Protein AF-A0A2E7BV73-F1 (afdb_monomer)

Structure (mmCIF, N/CA/C/O backbone):
data_AF-A0A2E7BV73-F1
#
_entry.id   AF-A0A2E7BV73-F1
#
loop_
_atom_site.group_PDB
_atom_site.id
_atom_site.type_symbol
_atom_site.label_atom_id
_atom_site.label_alt_id
_atom_site.label_comp_id
_atom_site.label_asym_id
_atom_site.label_entity_id
_atom_site.label_seq_id
_atom_site.pdbx_PDB_ins_code
_atom_site.Cartn_x
_atom_site.Cartn_y
_atom_site.Cartn_z
_atom_site.occupancy
_atom_site.B_iso_or_equiv
_atom_site.auth_seq_id
_atom_site.auth_comp_id
_atom_site.auth_asym_id
_atom_site.auth_atom_id
_atom_site.pdbx_PDB_model_num
ATOM 1 N N . MET A 1 1 ? 6.722 17.753 28.084 1.00 44.34 1 MET A N 1
ATOM 2 C CA . MET A 1 1 ? 7.525 18.908 27.610 1.00 44.34 1 MET A CA 1
ATOM 3 C C . MET A 1 1 ? 8.749 18.510 26.786 1.00 44.34 1 MET A C 1
ATOM 5 O O . MET A 1 1 ? 8.802 18.906 25.634 1.00 44.34 1 MET A O 1
ATOM 9 N N . ILE A 1 2 ? 9.684 17.695 27.294 1.00 43.69 2 ILE A N 1
ATOM 10 C CA . ILE A 1 2 ? 10.941 17.352 26.584 1.00 43.69 2 ILE A CA 1
ATOM 11 C C . ILE A 1 2 ? 10.719 16.721 25.193 1.00 43.69 2 ILE A C 1
ATOM 13 O O . ILE A 1 2 ? 11.355 17.129 24.230 1.00 43.69 2 ILE A O 1
ATOM 17 N N . ARG A 1 3 ? 9.760 15.796 25.043 1.00 42.09 3 ARG A N 1
ATOM 18 C CA . ARG A 1 3 ? 9.435 15.176 23.739 1.00 42.09 3 ARG A CA 1
ATOM 19 C C . ARG A 1 3 ? 8.937 16.173 22.683 1.00 42.09 3 ARG A C 1
ATOM 21 O O . ARG A 1 3 ? 9.312 16.063 21.523 1.00 42.09 3 ARG A O 1
ATOM 28 N N . ILE A 1 4 ? 8.128 17.151 23.092 1.00 50.00 4 ILE A N 1
ATOM 29 C CA . ILE A 1 4 ? 7.598 18.199 22.205 1.00 50.00 4 ILE A CA 1
ATOM 30 C C . ILE A 1 4 ? 8.712 19.183 21.825 1.00 50.00 4 ILE A C 1
ATOM 32 O O . ILE A 1 4 ? 8.766 19.623 20.684 1.00 50.00 4 ILE A O 1
ATOM 36 N N . LEU A 1 5 ? 9.638 19.469 22.747 1.00 50.31 5 LEU A N 1
ATOM 37 C CA . LEU A 1 5 ? 10.810 20.308 22.492 1.00 50.31 5 LEU A CA 1
ATOM 38 C C . LEU A 1 5 ? 11.745 19.677 21.448 1.00 50.31 5 LEU A C 1
ATOM 40 O O . LEU A 1 5 ? 12.131 20.354 20.504 1.00 50.31 5 LEU A O 1
ATOM 44 N N . PHE A 1 6 ? 12.063 18.383 21.577 1.00 55.69 6 PHE A N 1
ATOM 45 C CA . PHE A 1 6 ? 12.863 17.666 20.576 1.00 55.69 6 PHE A CA 1
ATOM 46 C C . PHE A 1 6 ? 12.146 17.586 19.224 1.00 55.69 6 PHE A C 1
ATOM 48 O O . PHE A 1 6 ? 12.769 17.828 18.199 1.00 55.69 6 PHE A O 1
ATOM 55 N N . PHE A 1 7 ? 10.833 17.336 19.212 1.00 57.47 7 PHE A N 1
ATOM 56 C CA . PHE A 1 7 ? 10.034 17.340 17.984 1.00 57.47 7 PHE A CA 1
ATOM 57 C C . PHE A 1 7 ? 10.031 18.712 17.287 1.00 57.47 7 PHE A C 1
ATOM 59 O O . PHE A 1 7 ? 10.289 18.784 16.089 1.00 57.47 7 PHE A O 1
ATOM 66 N N . LEU A 1 8 ? 9.810 19.804 18.028 1.00 53.44 8 LEU A N 1
ATOM 67 C CA . LEU A 1 8 ? 9.859 21.169 17.492 1.00 53.44 8 LEU A CA 1
ATOM 68 C C . LEU A 1 8 ? 11.274 21.577 17.072 1.00 53.44 8 LEU A C 1
ATOM 70 O O . LEU A 1 8 ? 11.421 22.291 16.087 1.00 53.44 8 LEU A O 1
ATOM 74 N N . ALA A 1 9 ? 12.311 21.102 17.765 1.00 53.41 9 ALA A N 1
ATOM 75 C CA . ALA A 1 9 ? 13.699 21.324 17.374 1.00 53.41 9 ALA A CA 1
ATOM 76 C C . ALA A 1 9 ? 14.032 20.596 16.064 1.00 53.41 9 ALA A C 1
ATOM 78 O O . ALA A 1 9 ? 14.600 21.201 15.164 1.00 53.41 9 ALA A O 1
ATOM 79 N N . THR A 1 10 ? 13.626 19.333 15.901 1.00 53.81 10 THR A N 1
ATOM 80 C CA . THR A 1 10 ? 13.837 18.582 14.654 1.00 53.81 10 THR A CA 1
ATOM 81 C C . THR A 1 10 ? 13.000 19.143 13.501 1.00 53.81 10 THR A C 1
ATOM 83 O O . THR A 1 10 ? 13.527 19.330 12.407 1.00 53.81 10 THR A O 1
ATOM 86 N N . ALA A 1 11 ? 11.729 19.483 13.738 1.00 53.09 11 ALA A N 1
ATOM 87 C CA . ALA A 1 11 ? 10.871 20.133 12.745 1.00 53.09 11 ALA A CA 1
ATOM 88 C C . ALA A 1 11 ? 11.375 21.541 12.379 1.00 53.09 11 ALA A C 1
ATOM 90 O O . ALA A 1 11 ? 11.314 21.930 11.216 1.00 53.09 11 ALA A O 1
ATOM 91 N N . GLY A 1 12 ? 11.918 22.282 13.349 1.00 55.69 12 GLY A N 1
ATOM 92 C CA . GLY A 1 12 ? 12.521 23.601 13.164 1.00 55.69 12 GLY A CA 1
ATOM 93 C C . GLY A 1 12 ? 13.837 23.552 12.389 1.00 55.69 12 GLY A C 1
ATOM 94 O O . GLY A 1 12 ? 14.016 24.342 11.471 1.00 55.69 12 GLY A O 1
ATOM 95 N N . ILE A 1 13 ? 14.720 22.591 12.683 1.00 58.09 13 ILE A N 1
ATOM 96 C CA . ILE A 1 13 ? 15.944 22.340 11.902 1.00 58.09 13 ILE A CA 1
ATOM 97 C C . ILE A 1 13 ? 15.580 21.938 10.470 1.00 58.09 13 ILE A C 1
ATOM 99 O O . ILE A 1 13 ? 16.179 22.441 9.527 1.00 58.09 13 ILE A O 1
ATOM 103 N N . PHE A 1 14 ? 14.566 21.089 10.288 1.00 57.19 14 PHE A N 1
ATOM 104 C CA . PHE A 1 14 ? 14.090 20.710 8.961 1.00 57.19 14 PHE A CA 1
ATOM 105 C C . PHE A 1 14 ? 13.523 21.911 8.189 1.00 57.19 14 PHE A C 1
ATOM 107 O O . PHE A 1 14 ? 13.946 22.166 7.067 1.00 57.19 14 PHE A O 1
ATOM 114 N N . ALA A 1 15 ? 12.635 22.702 8.796 1.00 53.69 15 ALA A N 1
ATOM 115 C CA . ALA A 1 15 ? 12.092 23.915 8.183 1.00 53.69 15 ALA A CA 1
ATOM 116 C C . ALA A 1 15 ? 13.188 24.948 7.859 1.00 53.69 15 ALA A C 1
ATOM 118 O O . ALA A 1 15 ? 13.146 25.572 6.804 1.00 53.69 15 ALA A O 1
ATOM 119 N N . PHE A 1 16 ? 14.196 25.082 8.723 1.00 53.34 16 PHE A N 1
ATOM 120 C CA . PHE A 1 16 ? 15.356 25.945 8.506 1.00 53.34 16 PHE A CA 1
ATOM 121 C C . PHE A 1 16 ? 16.235 25.461 7.338 1.00 53.34 16 PHE A C 1
ATOM 123 O O . PHE A 1 16 ? 16.651 26.255 6.497 1.00 53.34 16 PHE A O 1
ATOM 130 N N . VAL A 1 17 ? 16.470 24.151 7.215 1.00 54.88 17 VAL A N 1
ATOM 131 C CA . VAL A 1 17 ? 17.158 23.566 6.050 1.00 54.88 17 VAL A CA 1
ATOM 132 C C . VAL A 1 17 ? 16.360 23.812 4.760 1.00 54.88 17 VAL A C 1
ATOM 134 O O . VAL A 1 17 ? 16.951 24.127 3.729 1.00 54.88 17 VAL A O 1
ATOM 137 N N . MET A 1 18 ? 15.026 23.762 4.825 1.00 52.12 18 MET A N 1
ATOM 138 C CA . MET A 1 18 ? 14.137 24.020 3.684 1.00 52.12 18 MET A CA 1
ATOM 139 C C . MET A 1 18 ? 14.134 25.486 3.226 1.00 52.12 18 MET A C 1
ATOM 141 O O . MET A 1 18 ? 13.916 25.739 2.046 1.00 52.12 18 MET A O 1
ATOM 145 N N . THR A 1 19 ? 14.383 26.453 4.117 1.00 54.50 19 THR A N 1
ATOM 146 C CA . THR A 1 19 ? 14.441 27.883 3.755 1.00 54.50 19 THR A CA 1
ATOM 147 C C . THR A 1 19 ? 15.829 28.353 3.327 1.00 54.50 19 THR A C 1
ATOM 149 O O . THR A 1 19 ? 15.939 29.372 2.649 1.00 54.50 19 THR A O 1
ATOM 152 N N . THR A 1 20 ? 16.886 27.629 3.708 1.00 51.97 20 THR A N 1
ATOM 153 C CA . THR A 1 20 ? 18.279 28.003 3.397 1.00 51.97 20 THR A CA 1
ATOM 154 C C . THR A 1 20 ? 18.744 27.448 2.044 1.00 51.97 20 THR A C 1
ATOM 156 O O . THR A 1 20 ? 19.683 27.972 1.446 1.00 51.97 20 THR A O 1
ATOM 159 N N . ALA A 1 21 ? 18.074 26.419 1.516 1.00 47.69 21 ALA A N 1
ATOM 160 C CA . ALA A 1 21 ? 18.298 25.948 0.154 1.00 47.69 21 ALA A CA 1
ATOM 161 C C . ALA A 1 21 ? 17.685 26.946 -0.846 1.00 47.69 21 ALA A C 1
ATOM 163 O O . ALA A 1 21 ? 16.473 27.005 -1.030 1.00 47.69 21 ALA A O 1
ATOM 164 N N . SER A 1 22 ? 18.530 27.732 -1.514 1.00 48.47 22 SER A N 1
ATOM 165 C CA . SER A 1 22 ? 18.179 28.797 -2.471 1.00 48.47 22 SER A CA 1
ATOM 166 C C . SER A 1 22 ? 17.462 28.336 -3.752 1.00 48.47 22 SER A C 1
ATOM 168 O O . SER A 1 22 ? 17.278 29.122 -4.678 1.00 48.47 22 SER A O 1
ATOM 170 N N . HIS A 1 23 ? 17.027 27.079 -3.814 1.00 45.69 23 HIS A N 1
ATOM 171 C CA . HIS A 1 23 ? 16.192 26.542 -4.875 1.00 45.69 23 HIS A CA 1
ATOM 172 C C . HIS A 1 23 ? 15.073 25.724 -4.236 1.00 45.69 23 HIS A C 1
ATOM 174 O O . HIS A 1 23 ? 15.323 24.831 -3.432 1.00 45.69 23 HIS A O 1
ATOM 180 N N . VAL A 1 24 ? 13.839 25.999 -4.649 1.00 49.25 24 VAL A N 1
ATOM 181 C CA . VAL A 1 24 ? 12.573 25.336 -4.283 1.00 49.25 24 VAL A CA 1
ATOM 182 C C . VAL A 1 24 ? 12.536 23.856 -4.750 1.00 49.25 24 VAL A C 1
ATOM 184 O O . VAL A 1 24 ? 11.487 23.298 -5.030 1.00 49.25 24 VAL A O 1
ATOM 187 N N . ALA A 1 25 ? 13.686 23.183 -4.839 1.00 51.16 25 ALA A N 1
ATOM 188 C CA . ALA A 1 25 ? 13.868 21.838 -5.378 1.00 51.16 25 ALA A CA 1
ATOM 189 C C . ALA A 1 25 ? 13.347 20.725 -4.453 1.00 51.16 25 ALA A C 1
ATOM 191 O O . ALA A 1 25 ? 13.110 19.612 -4.911 1.00 51.16 25 ALA A O 1
ATOM 192 N N . LEU A 1 26 ? 13.154 21.007 -3.157 1.00 49.88 26 LEU A N 1
ATOM 193 C CA . LEU A 1 26 ? 12.569 20.039 -2.225 1.00 49.88 26 LEU A CA 1
ATOM 194 C C . LEU A 1 26 ? 11.043 20.115 -2.157 1.00 49.88 26 LEU A C 1
ATOM 196 O O . LEU A 1 26 ? 10.454 19.106 -1.801 1.00 49.88 26 LEU A O 1
ATOM 200 N N . LEU A 1 27 ? 10.407 21.248 -2.493 1.00 54.72 27 LEU A N 1
ATOM 201 C CA . LEU A 1 27 ? 8.945 21.423 -2.608 1.00 54.72 27 LEU A CA 1
ATOM 202 C C . LEU A 1 27 ? 8.515 21.268 -4.067 1.00 54.72 27 LEU A C 1
ATOM 204 O O . LEU A 1 27 ? 7.987 22.188 -4.687 1.00 54.72 27 LEU A O 1
ATOM 208 N N . ASP A 1 28 ? 8.767 20.084 -4.617 1.00 68.88 28 ASP A N 1
ATOM 209 C CA . ASP A 1 28 ? 8.299 19.756 -5.953 1.00 68.88 28 ASP A CA 1
ATOM 210 C C . ASP A 1 28 ? 6.784 19.491 -5.949 1.00 68.88 28 ASP A C 1
ATOM 212 O O . ASP A 1 28 ? 6.242 18.746 -5.122 1.00 68.88 28 ASP A O 1
ATOM 216 N N . THR A 1 29 ? 6.094 20.109 -6.907 1.00 69.06 29 THR A N 1
ATOM 217 C CA . THR A 1 29 ? 4.638 20.007 -7.050 1.00 69.06 29 THR A CA 1
ATOM 218 C C . THR A 1 29 ? 4.226 18.561 -7.323 1.00 69.06 29 THR A C 1
ATOM 220 O O . THR A 1 29 ? 3.199 18.114 -6.808 1.00 69.06 29 THR A O 1
ATOM 223 N N . ALA A 1 30 ? 5.038 17.794 -8.064 1.00 68.50 30 ALA A N 1
ATOM 224 C CA . ALA A 1 30 ? 4.729 16.399 -8.366 1.00 68.50 30 ALA A CA 1
ATOM 225 C C . ALA A 1 30 ? 4.852 15.485 -7.131 1.00 68.50 30 ALA A C 1
ATOM 227 O O . ALA A 1 30 ? 4.049 14.564 -6.963 1.00 68.50 30 ALA A O 1
ATOM 228 N N . SER A 1 31 ? 5.772 15.768 -6.208 1.00 71.12 31 SER A N 1
ATOM 229 C CA . SER A 1 31 ? 5.937 15.002 -4.961 1.00 71.12 31 SER A CA 1
ATOM 230 C C . SER A 1 31 ? 4.814 15.240 -3.954 1.00 71.12 31 SER A C 1
ATOM 232 O O . SER A 1 31 ? 4.314 14.300 -3.331 1.00 71.12 31 SER A O 1
ATOM 234 N N . ILE A 1 32 ? 4.344 16.485 -3.830 1.00 69.00 32 ILE A N 1
ATOM 235 C CA . ILE A 1 32 ? 3.174 16.808 -2.997 1.00 69.00 32 ILE A CA 1
ATOM 236 C C . ILE A 1 32 ? 1.912 16.157 -3.582 1.00 69.00 32 ILE A C 1
ATOM 238 O O . ILE A 1 32 ? 1.116 15.563 -2.845 1.00 69.00 32 ILE A O 1
ATOM 242 N N . LEU A 1 33 ? 1.751 16.229 -4.908 1.00 69.94 33 LEU A N 1
ATOM 243 C CA . LEU A 1 33 ? 0.607 15.665 -5.626 1.00 69.94 33 LEU A CA 1
ATOM 244 C C . LEU A 1 33 ? 0.590 14.130 -5.619 1.00 69.94 33 LEU A C 1
ATOM 246 O O . LEU A 1 33 ? -0.484 13.545 -5.700 1.00 69.94 33 LEU A O 1
ATOM 250 N N . SER A 1 34 ? 1.747 13.475 -5.498 1.00 72.62 34 SER A N 1
ATOM 251 C CA . SER A 1 34 ? 1.858 12.009 -5.485 1.00 72.62 34 SER A CA 1
ATOM 252 C C . SER A 1 34 ? 1.799 11.382 -4.093 1.00 72.62 34 SER A C 1
ATOM 254 O O . SER A 1 34 ? 1.310 10.262 -3.961 1.00 72.62 34 SER A O 1
ATOM 256 N N . VAL A 1 35 ? 2.249 12.084 -3.047 1.00 74.69 35 VAL A N 1
ATOM 257 C CA . VAL A 1 35 ? 2.309 11.523 -1.686 1.00 74.69 35 VAL A CA 1
ATOM 258 C C . VAL A 1 35 ? 1.239 12.115 -0.782 1.00 74.69 35 VAL A C 1
ATOM 260 O O . VAL A 1 35 ? 0.442 11.375 -0.209 1.00 74.69 35 VAL A O 1
ATOM 263 N N . VAL A 1 36 ? 1.186 13.441 -0.650 1.00 77.75 36 VAL A N 1
ATOM 264 C CA . VAL A 1 36 ? 0.358 14.091 0.377 1.00 77.75 36 VAL A CA 1
ATOM 265 C C . VAL A 1 36 ? -1.119 14.026 0.006 1.00 77.75 36 VAL A C 1
ATOM 267 O O . VAL A 1 36 ? -1.931 13.573 0.810 1.00 77.75 36 VAL A O 1
ATOM 270 N N . ILE A 1 37 ? -1.476 14.432 -1.216 1.00 82.81 37 ILE A N 1
ATOM 271 C CA . ILE A 1 37 ? -2.881 14.482 -1.649 1.00 82.81 37 ILE A CA 1
ATOM 272 C C . ILE A 1 37 ? -3.510 13.076 -1.687 1.00 82.81 37 ILE A C 1
ATOM 274 O O . ILE A 1 37 ? -4.544 12.883 -1.040 1.00 82.81 37 ILE A O 1
ATOM 278 N N . PRO A 1 38 ? -2.901 12.063 -2.334 1.00 84.50 38 PRO A N 1
ATOM 279 C CA . PRO A 1 38 ? -3.428 10.708 -2.312 1.00 84.50 38 PRO A CA 1
ATOM 280 C C . PRO A 1 38 ? -3.506 10.143 -0.904 1.00 84.50 38 PRO A C 1
ATOM 282 O O . PRO A 1 38 ? -4.522 9.550 -0.554 1.00 84.50 38 PRO A O 1
ATOM 285 N N . CYS A 1 39 ? -2.496 10.378 -0.060 1.00 85.50 39 CYS A N 1
ATOM 286 C CA . CYS A 1 39 ? -2.538 9.898 1.314 1.00 85.50 39 CYS A CA 1
ATOM 287 C C . CYS A 1 39 ? -3.688 10.528 2.104 1.00 85.50 39 CYS A C 1
ATOM 289 O O . CYS A 1 39 ? -4.360 9.815 2.843 1.00 85.50 39 CYS A O 1
ATOM 291 N N . LEU A 1 40 ? -3.955 11.828 1.951 1.00 84.00 40 LEU A N 1
ATOM 292 C CA . LEU A 1 40 ? -5.082 12.482 2.620 1.00 84.00 40 LEU A CA 1
ATOM 293 C C . LEU A 1 40 ? -6.419 11.874 2.183 1.00 84.00 40 LEU A C 1
ATOM 295 O O . LEU A 1 40 ? -7.246 11.542 3.033 1.00 84.00 40 LEU A O 1
ATOM 299 N N . PHE A 1 41 ? -6.615 11.671 0.878 1.00 87.56 41 PHE A N 1
ATOM 300 C CA . PHE A 1 41 ? -7.833 11.064 0.336 1.00 87.56 41 PHE A CA 1
ATOM 301 C C . PHE A 1 41 ? -7.998 9.603 0.770 1.00 87.56 41 PHE A C 1
ATOM 303 O O . PHE A 1 41 ? -9.065 9.217 1.250 1.00 87.56 41 PHE A O 1
ATOM 310 N N . LEU A 1 42 ? -6.943 8.795 0.662 1.00 88.38 42 LEU A N 1
ATOM 311 C CA . LEU A 1 42 ? -6.964 7.385 1.046 1.00 88.38 42 LEU A CA 1
ATOM 312 C C . LEU A 1 42 ? -7.123 7.216 2.560 1.00 88.38 42 LEU A C 1
ATOM 314 O O . LEU A 1 42 ? -7.910 6.378 2.993 1.00 88.38 42 LEU A O 1
ATOM 318 N N . ALA A 1 43 ? -6.453 8.030 3.378 1.00 86.00 43 ALA A N 1
ATOM 319 C CA . ALA A 1 43 ? -6.601 7.989 4.831 1.00 86.00 43 ALA A CA 1
ATOM 320 C C . ALA A 1 43 ? -8.014 8.403 5.255 1.00 86.00 43 ALA A C 1
ATOM 322 O O . ALA A 1 43 ? -8.660 7.690 6.024 1.00 86.00 43 ALA A O 1
ATOM 323 N N . ALA A 1 44 ? -8.542 9.495 4.696 1.00 86.00 44 ALA A N 1
ATOM 324 C CA . ALA A 1 44 ? -9.915 9.926 4.940 1.00 86.00 44 ALA A CA 1
ATOM 325 C C . ALA A 1 44 ? -10.946 8.882 4.475 1.00 86.00 44 ALA A C 1
ATOM 327 O O . ALA A 1 44 ? -11.966 8.676 5.136 1.00 86.00 44 ALA A O 1
ATOM 328 N N . GLY A 1 45 ? -10.676 8.206 3.358 1.00 86.62 45 GLY A N 1
ATOM 329 C CA . GLY A 1 45 ? -11.539 7.182 2.789 1.00 86.62 45 GLY A CA 1
ATOM 330 C C . GLY A 1 45 ? -11.550 5.885 3.597 1.00 86.62 45 GLY A C 1
ATOM 331 O O . GLY A 1 45 ? -12.609 5.459 4.070 1.00 86.62 45 GLY A O 1
ATOM 332 N N . TYR A 1 46 ? -10.381 5.274 3.796 1.00 88.25 46 TYR A N 1
ATOM 333 C CA . TYR A 1 46 ? -10.249 3.996 4.493 1.00 88.25 46 TYR A CA 1
ATOM 334 C C . TYR A 1 46 ? -10.485 4.112 5.995 1.00 88.25 46 TYR A C 1
ATOM 336 O O . TYR A 1 46 ? -11.257 3.327 6.543 1.00 88.25 46 TYR A O 1
ATOM 344 N N . LEU A 1 47 ? -9.862 5.084 6.659 1.00 85.62 47 LEU A N 1
ATOM 345 C CA . LEU A 1 47 ? -9.892 5.188 8.121 1.00 85.62 47 LEU A CA 1
ATOM 346 C C . LEU A 1 47 ? -11.094 5.997 8.614 1.00 85.62 47 LEU A C 1
ATOM 348 O O . LEU A 1 47 ? -11.549 5.771 9.732 1.00 85.62 47 LEU A O 1
ATOM 352 N N . GLY A 1 48 ? -11.631 6.891 7.776 1.00 83.00 48 GLY A N 1
ATOM 353 C CA . GLY A 1 48 ? -12.741 7.788 8.094 1.00 83.00 48 GLY A CA 1
ATOM 354 C C . GLY A 1 48 ? -12.271 9.154 8.605 1.00 83.00 48 GLY A C 1
ATOM 355 O O . GLY A 1 48 ? -11.397 9.251 9.462 1.00 83.00 48 GLY A O 1
ATOM 356 N N . LEU A 1 49 ? -12.885 10.229 8.102 1.00 80.38 49 LEU A N 1
ATOM 357 C CA . LEU A 1 49 ? -12.543 11.613 8.469 1.00 80.38 49 LEU A CA 1
ATOM 358 C C . LEU A 1 49 ? -12.768 11.906 9.958 1.00 80.38 49 LEU A C 1
ATOM 360 O O . LEU A 1 49 ? -11.926 12.530 10.598 1.00 80.38 49 LEU A O 1
ATOM 364 N N . GLY A 1 50 ? -13.889 11.440 10.515 1.00 78.38 50 GLY A N 1
ATOM 365 C CA . GLY A 1 50 ? -14.237 11.691 11.917 1.00 78.38 50 GLY A CA 1
ATOM 366 C C . GLY A 1 50 ? -13.322 10.960 12.901 1.00 78.38 50 GLY A C 1
ATOM 367 O O . GLY A 1 50 ? -12.864 11.549 13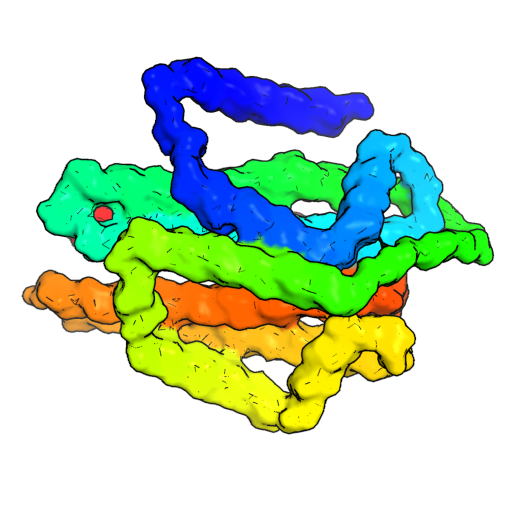.873 1.00 78.38 50 GLY A O 1
ATOM 368 N N . SER A 1 51 ? -13.013 9.696 12.618 1.00 80.19 51 SER A N 1
ATOM 369 C CA . SER A 1 51 ? -12.098 8.852 13.397 1.00 80.19 51 SER A CA 1
ATOM 370 C C . SER A 1 51 ? -10.666 9.357 13.355 1.00 80.19 51 SER A C 1
ATOM 372 O O . SER A 1 51 ? -10.018 9.423 14.397 1.00 80.19 51 SER A O 1
ATOM 374 N N . LEU A 1 52 ? -10.196 9.769 12.178 1.00 81.44 52 LEU A N 1
ATOM 375 C CA . LEU A 1 52 ? -8.860 10.324 12.010 1.00 81.44 52 LEU A CA 1
ATOM 376 C C . LEU A 1 52 ? -8.728 11.674 12.729 1.00 81.44 52 LEU A C 1
ATOM 378 O O . LEU A 1 52 ? -7.788 11.859 13.498 1.00 81.44 52 LEU A O 1
ATOM 382 N N . ALA A 1 53 ? -9.691 12.587 12.562 1.00 81.62 53 ALA A N 1
ATOM 383 C CA . ALA A 1 53 ? -9.683 13.871 13.263 1.00 81.62 53 ALA A CA 1
ATOM 384 C C . ALA A 1 53 ? -9.748 13.692 14.789 1.00 81.62 53 ALA A C 1
ATOM 386 O O . ALA A 1 53 ? -8.982 14.326 15.513 1.00 81.62 53 ALA A O 1
ATOM 387 N N . ALA A 1 54 ? -10.604 12.788 15.277 1.00 80.88 54 ALA A N 1
ATOM 388 C CA . ALA A 1 54 ? -10.690 12.468 16.699 1.00 80.88 54 ALA A CA 1
ATOM 389 C C . ALA A 1 54 ? -9.362 11.917 17.239 1.00 80.88 54 ALA A C 1
ATOM 391 O O . ALA A 1 54 ? -8.894 12.388 18.271 1.00 80.88 54 ALA A O 1
ATOM 392 N N . ALA A 1 55 ? -8.717 10.991 16.521 1.00 79.31 55 ALA A N 1
ATOM 393 C CA . ALA A 1 55 ? -7.429 10.426 16.922 1.00 79.31 55 ALA A CA 1
ATOM 394 C C . ALA A 1 55 ? -6.310 11.480 16.969 1.00 79.31 55 ALA A C 1
ATOM 396 O O . ALA A 1 55 ? -5.516 11.495 17.909 1.00 79.31 55 ALA A O 1
ATOM 397 N N . ILE A 1 56 ? -6.269 12.389 15.989 1.00 82.44 56 ILE A N 1
ATOM 398 C CA . ILE A 1 56 ? -5.295 13.488 15.937 1.00 82.44 56 ILE A CA 1
ATOM 399 C C . ILE A 1 56 ? -5.499 14.467 17.098 1.00 82.44 56 ILE A C 1
ATOM 401 O O . ILE A 1 56 ? -4.539 14.827 17.780 1.00 82.44 56 ILE A O 1
ATOM 405 N N . VAL A 1 57 ? -6.743 14.883 17.351 1.00 82.19 57 VAL A N 1
ATOM 406 C CA . VAL A 1 57 ? -7.068 15.814 18.443 1.00 82.19 57 VAL A CA 1
ATOM 407 C C . VAL A 1 57 ? -6.794 15.176 19.805 1.00 82.19 57 VAL A C 1
ATOM 409 O O . VAL A 1 57 ? -6.211 15.822 20.677 1.00 82.19 57 VAL A O 1
ATOM 412 N N . ALA A 1 58 ? -7.158 13.905 19.978 1.00 77.50 58 ALA A N 1
ATOM 413 C CA . ALA A 1 58 ? -6.887 13.143 21.191 1.00 77.50 58 ALA A CA 1
ATOM 414 C C . ALA A 1 58 ? -5.378 13.027 21.464 1.00 77.50 58 ALA A C 1
ATOM 416 O O . ALA A 1 58 ? -4.934 13.250 22.589 1.00 77.50 58 ALA A O 1
ATOM 417 N N . ALA A 1 59 ? -4.575 12.775 20.425 1.00 78.06 59 ALA A N 1
ATOM 418 C CA . ALA A 1 59 ? -3.121 12.723 20.547 1.00 78.06 59 ALA A CA 1
ATOM 419 C C . ALA A 1 59 ? -2.508 14.065 20.991 1.00 78.06 59 ALA A C 1
ATOM 421 O O . ALA A 1 59 ? -1.479 14.060 21.669 1.00 78.06 59 ALA A O 1
ATOM 422 N N . GLY A 1 60 ? -3.132 15.196 20.633 1.00 76.06 60 GLY A N 1
ATOM 423 C CA . GLY A 1 60 ? -2.687 16.542 21.006 1.00 76.06 60 GLY A CA 1
ATOM 424 C C . GLY A 1 60 ? -3.038 16.952 22.440 1.00 76.06 60 GLY A C 1
ATOM 425 O O . GLY A 1 60 ? -2.263 17.666 23.074 1.00 76.06 60 GLY A O 1
ATOM 426 N N . LYS A 1 61 ? -4.173 16.487 22.979 1.00 73.69 61 LYS A N 1
ATOM 427 C CA . LYS A 1 61 ? -4.643 16.873 24.322 1.00 73.69 61 LYS A CA 1
ATOM 428 C C . LYS A 1 61 ? -3.968 16.116 25.472 1.00 73.69 61 LYS A C 1
ATOM 430 O O . LYS A 1 61 ? -4.040 16.588 26.599 1.00 73.69 61 LYS A O 1
ATOM 435 N N . SER A 1 62 ? -3.277 14.998 25.204 1.00 64.69 62 SER A N 1
ATOM 436 C CA . SER A 1 62 ? -2.624 14.144 26.228 1.00 64.69 62 SER A CA 1
ATOM 437 C C . SER A 1 62 ? -3.543 13.770 27.404 1.00 64.69 62 SER A C 1
ATOM 439 O O . SER A 1 62 ? -3.081 13.560 28.523 1.00 64.69 62 SER A O 1
ATOM 441 N N . GLU A 1 63 ? -4.849 13.718 27.151 1.00 63.19 63 GLU A N 1
ATOM 442 C CA . GLU A 1 63 ? -5.872 13.380 28.134 1.00 63.19 63 GLU A CA 1
ATOM 443 C C . GLU A 1 63 ? -5.896 11.857 28.323 1.00 63.19 63 GLU A C 1
ATOM 445 O O . GLU A 1 63 ? -5.545 11.111 27.404 1.00 63.19 63 GLU A O 1
ATOM 450 N N . ALA A 1 64 ? -6.252 11.377 29.512 1.00 64.38 64 ALA A N 1
ATOM 451 C CA . ALA A 1 64 ? -6.278 9.946 29.779 1.00 64.38 64 ALA A CA 1
ATOM 452 C C . ALA A 1 64 ? -7.551 9.330 29.174 1.00 64.38 64 ALA A C 1
ATOM 454 O O . ALA A 1 64 ? -8.664 9.755 29.478 1.00 64.38 64 ALA A O 1
ATOM 455 N N . ILE A 1 65 ? -7.382 8.364 28.267 1.00 68.19 65 ILE A N 1
ATOM 456 C CA . ILE A 1 65 ? -8.469 7.821 27.438 1.00 68.19 65 ILE A CA 1
ATOM 457 C C . ILE A 1 65 ? -8.805 6.400 27.916 1.00 68.19 65 ILE A C 1
ATOM 459 O O . ILE A 1 65 ? -7.881 5.634 28.219 1.00 68.19 65 ILE A O 1
ATOM 463 N N . PRO A 1 66 ? -10.095 6.004 27.930 1.00 68.19 66 PRO A N 1
ATOM 464 C CA . PRO A 1 66 ? -10.493 4.624 28.182 1.00 68.19 66 PRO A CA 1
ATOM 465 C C . PRO A 1 66 ? -9.754 3.627 27.268 1.00 68.19 66 PRO A C 1
ATOM 467 O O . PRO A 1 66 ? -9.545 3.915 26.081 1.00 68.19 66 PRO A O 1
ATOM 470 N N . PRO A 1 67 ? -9.396 2.430 27.769 1.00 64.69 67 PRO A N 1
ATOM 471 C CA . PRO A 1 67 ? -8.512 1.496 27.069 1.00 64.69 67 PRO A CA 1
ATOM 472 C C . PRO A 1 67 ? -9.022 1.085 25.679 1.00 64.69 67 PRO A C 1
ATOM 474 O O . PRO A 1 67 ? -8.235 1.031 24.733 1.00 64.69 67 PRO A O 1
ATOM 477 N N . GLY A 1 68 ? -10.333 0.873 25.512 1.00 65.00 68 GLY A N 1
ATOM 478 C CA . GLY A 1 68 ? -10.920 0.499 24.217 1.00 65.00 68 GLY A CA 1
ATOM 479 C C . GLY A 1 68 ? -10.808 1.593 23.147 1.00 65.00 68 GLY A C 1
ATOM 480 O O . GLY A 1 68 ? -10.490 1.314 21.991 1.00 65.00 68 GLY A O 1
ATOM 481 N N . VAL A 1 69 ? -10.994 2.859 23.532 1.00 72.06 69 VAL A N 1
ATOM 482 C CA . VAL A 1 69 ? -10.942 4.007 22.608 1.00 72.06 69 VAL A CA 1
ATOM 483 C C . VAL A 1 69 ? -9.492 4.382 22.279 1.00 72.06 69 VAL A C 1
ATOM 485 O O . VAL A 1 69 ? -9.178 4.727 21.139 1.00 72.06 69 VAL A O 1
ATOM 488 N N . ALA A 1 70 ? -8.576 4.238 23.242 1.00 71.00 70 ALA A N 1
ATOM 489 C CA . ALA A 1 70 ? -7.147 4.452 23.021 1.00 71.00 70 ALA A CA 1
ATOM 490 C C . ALA A 1 70 ? -6.570 3.474 21.981 1.00 71.00 70 ALA A C 1
ATOM 492 O O . ALA A 1 70 ? -5.784 3.875 21.120 1.00 71.00 70 ALA A O 1
ATOM 493 N N . LEU A 1 71 ? -6.982 2.201 22.024 1.00 71.88 71 LEU A N 1
ATOM 494 C CA . LEU A 1 71 ? -6.594 1.199 21.027 1.00 71.88 71 LEU A CA 1
ATOM 495 C C . LEU A 1 71 ? -7.133 1.544 19.638 1.00 71.88 71 LEU A C 1
ATOM 497 O O . LEU A 1 71 ? -6.376 1.522 18.669 1.00 71.88 71 LEU A O 1
ATOM 501 N N . GLN A 1 72 ? -8.402 1.948 19.548 1.00 75.69 72 GLN A N 1
ATOM 502 C CA . GLN A 1 72 ? -9.003 2.378 18.287 1.00 75.69 72 GLN A CA 1
ATOM 503 C C . GLN A 1 72 ? -8.240 3.564 17.670 1.00 75.69 72 GLN A C 1
ATOM 505 O O . GLN A 1 72 ? -7.924 3.549 16.480 1.00 75.69 72 GLN A O 1
ATOM 510 N N . HIS A 1 73 ? -7.880 4.571 18.472 1.00 80.44 73 HIS A N 1
ATOM 511 C CA . HIS A 1 73 ? -7.082 5.704 18.000 1.00 80.44 73 HIS A CA 1
ATOM 512 C C . HIS A 1 73 ? -5.668 5.294 17.573 1.00 80.44 73 HIS A C 1
ATOM 514 O O . HIS A 1 73 ? -5.206 5.729 16.515 1.00 80.44 73 HIS A O 1
ATOM 520 N N . ARG A 1 74 ? -5.001 4.406 18.323 1.00 77.50 74 ARG A N 1
ATOM 521 C CA . ARG A 1 74 ? -3.691 3.859 17.935 1.00 77.50 74 ARG A CA 1
ATOM 522 C C . ARG A 1 74 ? -3.744 3.142 16.593 1.00 77.50 74 ARG A C 1
ATOM 524 O O . ARG A 1 74 ? -2.911 3.439 15.744 1.00 77.50 74 ARG A O 1
ATOM 531 N N . GLU A 1 75 ? -4.728 2.275 16.374 1.00 78.31 75 GLU A N 1
ATOM 532 C CA . GLU A 1 75 ? -4.908 1.571 15.097 1.00 78.31 75 GLU A CA 1
ATOM 533 C C . GLU A 1 75 ? -5.156 2.543 13.939 1.00 78.31 75 GLU A C 1
ATOM 535 O O . GLU A 1 75 ? -4.552 2.412 12.875 1.00 78.31 75 GLU A O 1
ATOM 540 N N . THR A 1 76 ? -5.979 3.581 14.142 1.00 83.00 76 THR A N 1
ATOM 541 C CA . THR A 1 76 ? -6.201 4.595 13.096 1.00 83.00 76 THR A CA 1
ATOM 542 C C . THR A 1 76 ? -4.934 5.384 12.761 1.00 83.00 76 THR A C 1
ATOM 544 O O . THR A 1 76 ? -4.652 5.607 11.584 1.00 83.00 76 THR A O 1
ATOM 547 N N . LEU A 1 77 ? -4.122 5.763 13.755 1.00 83.75 77 LEU A N 1
ATOM 548 C CA . LEU A 1 77 ? -2.853 6.457 13.510 1.00 83.75 77 LEU A CA 1
ATOM 549 C C . LEU A 1 77 ? -1.785 5.529 12.916 1.00 83.75 77 LEU A C 1
ATOM 551 O O . LEU A 1 77 ? -1.002 5.963 12.073 1.00 83.75 77 LEU A O 1
ATOM 555 N N . GLN A 1 78 ? -1.766 4.248 13.288 1.00 85.00 78 GLN A N 1
ATOM 556 C CA . GLN A 1 78 ? -0.914 3.246 12.644 1.00 85.00 78 GLN A CA 1
ATOM 557 C C . GLN A 1 78 ? -1.300 3.045 11.175 1.00 85.00 78 GLN A C 1
ATOM 559 O O . GLN A 1 78 ? -0.418 3.005 10.317 1.00 85.00 78 GLN A O 1
ATOM 564 N N . GLY A 1 79 ? -2.599 3.012 10.866 1.00 81.94 79 GLY A N 1
ATOM 565 C CA . GLY A 1 79 ? -3.093 2.988 9.491 1.00 81.94 79 GLY A CA 1
ATOM 566 C C . GLY A 1 79 ? -2.693 4.236 8.701 1.00 81.94 79 GLY A C 1
ATOM 567 O O . GLY A 1 79 ? -2.258 4.120 7.557 1.00 81.94 79 GLY A O 1
ATOM 568 N N . LEU A 1 80 ? -2.760 5.422 9.318 1.00 87.19 80 LEU A N 1
ATOM 569 C CA . LEU A 1 80 ? -2.292 6.669 8.703 1.00 87.19 80 LEU A CA 1
ATOM 570 C C . LEU A 1 80 ? -0.790 6.611 8.398 1.00 87.19 80 LEU A C 1
ATOM 572 O O . LEU A 1 80 ? -0.374 6.940 7.289 1.00 87.19 80 LEU A O 1
ATOM 576 N N . ARG A 1 81 ? 0.022 6.148 9.355 1.00 86.75 81 ARG A N 1
ATOM 577 C CA . ARG A 1 81 ? 1.465 5.951 9.162 1.00 86.75 81 ARG A CA 1
ATOM 578 C C . ARG A 1 81 ? 1.744 4.984 8.012 1.00 86.75 81 ARG A C 1
ATOM 580 O O . ARG A 1 81 ? 2.554 5.293 7.144 1.00 86.75 81 ARG A O 1
ATOM 587 N N . SER A 1 82 ? 1.054 3.843 7.983 1.00 85.75 82 SER A N 1
ATOM 588 C CA . SER A 1 82 ? 1.199 2.835 6.929 1.00 85.75 82 SER A CA 1
ATOM 589 C C . SER A 1 82 ? 0.857 3.400 5.545 1.00 85.75 82 SER A C 1
ATOM 591 O O . SER A 1 82 ? 1.616 3.192 4.596 1.00 85.75 82 SER A O 1
ATOM 593 N N . LEU A 1 83 ? -0.226 4.176 5.432 1.00 85.50 83 LEU A N 1
ATOM 594 C CA . LEU A 1 83 ? -0.611 4.841 4.186 1.00 85.50 83 LEU A CA 1
ATOM 595 C C . LEU A 1 83 ? 0.423 5.876 3.734 1.00 85.50 83 LEU A C 1
ATOM 597 O O . LEU A 1 83 ? 0.758 5.893 2.552 1.00 85.50 83 LEU A O 1
ATOM 601 N N . LEU A 1 84 ? 0.975 6.679 4.651 1.00 84.69 84 LEU A N 1
ATOM 602 C CA . LEU A 1 84 ? 2.042 7.638 4.340 1.00 84.69 84 LEU A CA 1
ATOM 603 C C . LEU A 1 84 ? 3.283 6.932 3.785 1.00 84.69 84 LEU A C 1
ATOM 605 O O . LEU A 1 84 ? 3.755 7.288 2.705 1.00 84.69 84 LEU A O 1
ATOM 609 N N . CYS A 1 85 ? 3.773 5.897 4.477 1.00 85.69 85 CYS A N 1
ATOM 610 C CA . CYS A 1 85 ? 4.921 5.107 4.022 1.00 85.69 85 CYS A CA 1
ATOM 611 C C . CYS A 1 85 ? 4.672 4.475 2.647 1.00 85.69 85 CYS A C 1
ATOM 613 O O . CYS A 1 85 ? 5.571 4.435 1.807 1.00 85.69 85 CYS A O 1
ATOM 615 N N . THR A 1 86 ? 3.451 3.996 2.411 1.00 86.25 86 THR A N 1
ATOM 616 C CA . THR A 1 86 ? 3.087 3.328 1.159 1.00 86.25 86 THR A CA 1
ATOM 617 C C . THR A 1 86 ? 2.962 4.311 0.002 1.00 86.25 86 THR A C 1
ATOM 619 O O . THR A 1 86 ? 3.508 4.051 -1.066 1.00 86.25 86 THR A O 1
ATOM 622 N N . CYS A 1 87 ? 2.294 5.451 0.198 1.00 85.75 87 CYS A N 1
ATOM 623 C CA . CYS A 1 87 ? 2.202 6.494 -0.825 1.00 85.75 87 CYS A CA 1
ATOM 624 C C . CYS A 1 87 ? 3.599 7.008 -1.201 1.00 85.75 87 CYS A C 1
ATOM 626 O O . CYS A 1 87 ? 3.873 7.203 -2.380 1.00 85.75 87 CYS A O 1
ATOM 628 N N . GLY A 1 88 ? 4.501 7.135 -0.219 1.00 86.94 88 GLY A N 1
ATOM 629 C CA . GLY A 1 88 ? 5.918 7.414 -0.454 1.00 86.94 88 GLY A CA 1
ATOM 630 C C . GLY A 1 88 ? 6.597 6.375 -1.330 1.00 86.94 88 GLY A C 1
ATOM 631 O O . GLY A 1 88 ? 7.146 6.725 -2.365 1.00 86.94 88 GLY A O 1
ATOM 632 N N . ALA A 1 89 ? 6.515 5.095 -0.954 1.00 88.06 89 ALA A N 1
ATOM 633 C CA . ALA A 1 89 ? 7.125 4.005 -1.717 1.00 88.06 89 ALA A CA 1
ATOM 634 C C . ALA A 1 89 ? 6.601 3.934 -3.161 1.00 88.06 89 ALA A C 1
ATOM 636 O O . ALA A 1 89 ? 7.377 3.773 -4.102 1.00 88.06 89 ALA A O 1
ATOM 637 N N . VAL A 1 90 ? 5.288 4.097 -3.342 1.00 88.12 90 VAL A N 1
ATOM 638 C CA . VAL A 1 90 ? 4.652 4.136 -4.662 1.00 88.12 90 VAL A CA 1
ATOM 639 C C . VAL A 1 90 ? 5.132 5.350 -5.460 1.00 88.12 90 VAL A C 1
ATOM 641 O O . VAL A 1 90 ? 5.525 5.187 -6.612 1.00 88.12 90 VAL A O 1
ATOM 644 N N . GLY A 1 91 ? 5.181 6.539 -4.851 1.00 86.44 91 GLY A N 1
ATOM 645 C CA . GLY A 1 91 ? 5.730 7.750 -5.468 1.00 86.44 91 GLY A CA 1
ATOM 646 C C . GLY A 1 91 ? 7.194 7.594 -5.884 1.00 86.44 91 GLY A C 1
ATOM 647 O O . GLY A 1 91 ? 7.559 7.968 -6.998 1.00 86.44 91 GLY A O 1
ATOM 648 N N . SER A 1 92 ? 8.014 6.955 -5.047 1.00 86.88 92 SER A N 1
ATOM 649 C CA . SER A 1 92 ? 9.421 6.707 -5.356 1.00 86.88 92 SER A CA 1
ATOM 650 C C . SER A 1 92 ? 9.573 5.764 -6.544 1.00 86.88 92 SER A C 1
ATOM 652 O O . SER A 1 92 ? 10.379 6.031 -7.431 1.00 86.88 92 SER A O 1
ATOM 654 N N . ILE A 1 93 ? 8.773 4.696 -6.622 1.00 88.94 93 ILE A N 1
ATOM 655 C CA . ILE A 1 93 ? 8.801 3.787 -7.777 1.00 88.94 93 ILE A CA 1
ATOM 656 C C . ILE A 1 93 ? 8.302 4.477 -9.042 1.00 88.94 93 ILE A C 1
ATOM 658 O O . ILE A 1 93 ? 8.901 4.286 -10.098 1.00 88.94 93 ILE A O 1
ATOM 662 N N . ILE A 1 94 ? 7.275 5.324 -8.945 1.00 86.31 94 ILE A N 1
ATOM 663 C CA . ILE A 1 94 ? 6.829 6.134 -10.083 1.00 86.31 94 ILE A CA 1
ATOM 664 C C . ILE A 1 94 ? 7.981 7.007 -10.595 1.00 86.31 94 ILE A C 1
ATOM 666 O O . ILE A 1 94 ? 8.243 7.016 -11.797 1.00 86.31 94 ILE A O 1
ATOM 670 N N . GLY A 1 95 ? 8.710 7.673 -9.694 1.00 84.19 95 GLY A N 1
ATOM 671 C CA . GLY A 1 95 ? 9.902 8.444 -10.045 1.00 84.19 95 GLY A CA 1
ATOM 672 C C . GLY A 1 95 ? 11.001 7.596 -10.680 1.00 84.19 95 GLY A C 1
ATOM 673 O O . GLY A 1 95 ? 11.591 8.016 -11.667 1.00 84.19 95 GLY A O 1
ATOM 674 N N . MET A 1 96 ? 11.236 6.374 -10.193 1.00 86.69 96 MET A N 1
ATOM 675 C CA . MET A 1 96 ? 12.259 5.490 -10.762 1.00 86.69 96 MET A CA 1
ATOM 676 C C . MET A 1 96 ? 11.884 5.006 -12.160 1.00 86.69 96 MET A C 1
ATOM 678 O O . MET A 1 96 ? 12.727 5.007 -13.053 1.00 86.69 96 MET A O 1
ATOM 682 N N . VAL A 1 97 ? 10.617 4.658 -12.387 1.00 85.88 97 VAL A N 1
ATOM 683 C CA . VAL A 1 97 ? 10.120 4.306 -13.725 1.00 85.88 97 VAL A CA 1
ATOM 684 C C . VAL A 1 97 ? 10.236 5.506 -14.670 1.00 85.88 97 VAL A C 1
ATOM 686 O O . VAL A 1 97 ? 10.668 5.357 -15.811 1.00 85.88 97 VAL A O 1
ATOM 689 N N . GLN A 1 98 ? 9.920 6.716 -14.203 1.00 81.88 98 GLN A N 1
ATOM 690 C CA . GLN A 1 98 ? 10.115 7.934 -14.993 1.00 81.88 98 GLN A CA 1
ATOM 691 C C . GLN A 1 98 ? 11.595 8.216 -15.276 1.00 81.88 98 GLN A C 1
ATOM 693 O O . GLN A 1 98 ? 11.924 8.625 -16.386 1.00 81.88 98 GLN A O 1
ATOM 698 N N . MET A 1 99 ? 12.482 7.962 -14.315 1.00 83.06 99 MET A N 1
ATOM 699 C CA . MET A 1 99 ? 13.926 8.141 -14.465 1.00 83.06 99 MET A CA 1
ATOM 700 C C . MET A 1 99 ? 14.485 7.217 -15.548 1.00 83.06 99 MET A C 1
ATOM 702 O O . MET A 1 99 ? 15.251 7.671 -16.394 1.00 83.06 99 MET A O 1
ATOM 706 N N . LEU A 1 100 ? 14.042 5.953 -15.586 1.00 81.19 100 LEU A N 1
ATOM 707 C CA . LEU A 1 100 ? 14.426 5.006 -16.638 1.00 81.19 100 LEU A CA 1
ATOM 708 C C . LEU A 1 100 ? 14.019 5.482 -18.039 1.00 81.19 100 LEU A C 1
ATOM 710 O O . LEU A 1 100 ? 14.760 5.272 -18.995 1.00 81.19 100 LEU A O 1
ATOM 714 N N . ASN A 1 101 ? 12.879 6.162 -18.161 1.00 78.69 101 ASN A N 1
ATOM 715 C CA . ASN A 1 101 ? 12.413 6.692 -19.445 1.00 78.69 101 ASN A CA 1
ATOM 716 C C . ASN A 1 101 ? 13.197 7.926 -19.929 1.00 78.69 101 ASN A C 1
ATOM 718 O O . ASN A 1 101 ? 13.108 8.261 -21.106 1.00 78.69 101 ASN A O 1
ATOM 722 N N . HIS A 1 102 ? 13.963 8.588 -19.056 1.00 78.69 102 HIS A N 1
ATOM 723 C CA . HIS A 1 102 ? 14.724 9.804 -19.377 1.00 78.69 102 HIS A CA 1
ATOM 724 C C . HIS A 1 102 ? 16.245 9.605 -19.278 1.00 78.69 102 HIS A C 1
ATOM 726 O O . HIS A 1 102 ? 16.990 10.578 -19.201 1.00 78.69 102 HIS A O 1
ATOM 732 N N . LEU A 1 103 ? 16.736 8.360 -19.311 1.00 73.44 103 LEU A N 1
ATOM 733 C CA . LEU A 1 103 ? 18.177 8.072 -19.223 1.00 73.44 103 LEU A CA 1
ATOM 734 C C . LEU A 1 103 ? 19.011 8.738 -20.330 1.00 73.44 103 LEU A C 1
ATOM 736 O O . LEU A 1 103 ? 20.201 8.966 -20.142 1.00 73.44 103 LEU A O 1
ATOM 740 N N . SER A 1 104 ? 18.403 9.065 -21.472 1.00 73.56 104 SER A N 1
ATOM 741 C CA . SER A 1 104 ? 19.080 9.712 -22.600 1.00 73.56 104 SER A CA 1
ATOM 742 C C . SER A 1 104 ? 19.153 11.241 -22.508 1.00 73.56 104 SER A C 1
ATOM 744 O O . SER A 1 104 ? 19.829 11.849 -23.333 1.00 73.56 104 SER A O 1
ATOM 746 N N . ASP A 1 105 ? 18.457 11.875 -21.558 1.00 76.69 105 ASP A N 1
ATOM 747 C CA . ASP A 1 105 ? 18.390 13.336 -21.437 1.00 76.69 105 ASP A CA 1
ATOM 748 C C . ASP A 1 105 ? 18.673 13.798 -19.999 1.00 76.69 105 ASP A C 1
ATOM 750 O O . ASP A 1 105 ? 17.834 13.746 -19.096 1.00 76.69 105 ASP A O 1
ATOM 754 N N . PHE A 1 106 ? 19.890 14.302 -19.789 1.00 71.38 106 PHE A N 1
ATOM 755 C CA . PHE A 1 106 ? 20.377 14.746 -18.481 1.00 71.38 106 PHE A CA 1
ATOM 756 C C . PHE A 1 106 ? 19.572 15.928 -17.904 1.00 71.38 106 PHE A C 1
ATOM 758 O O . PHE A 1 106 ? 19.486 16.099 -16.683 1.00 71.38 106 PHE A O 1
ATOM 765 N N . ASN A 1 107 ? 18.927 16.729 -18.761 1.00 75.00 107 ASN A N 1
ATOM 766 C CA . ASN A 1 107 ? 18.122 17.871 -18.326 1.00 75.00 107 ASN A CA 1
ATOM 767 C C . ASN A 1 107 ? 16.758 17.464 -17.761 1.00 75.00 107 ASN A C 1
ATOM 769 O O . ASN A 1 107 ? 16.150 18.244 -17.042 1.00 75.00 107 ASN A O 1
ATOM 773 N N . THR A 1 108 ? 16.262 16.264 -18.049 1.00 75.00 108 THR A N 1
ATOM 774 C CA . THR A 1 108 ? 14.995 15.759 -17.493 1.00 75.00 108 THR A CA 1
ATOM 775 C C . THR A 1 108 ? 15.221 14.677 -16.438 1.00 75.00 108 THR A C 1
ATOM 777 O O . THR A 1 108 ? 14.387 14.494 -15.548 1.00 75.00 108 THR A O 1
ATOM 780 N N . PHE A 1 109 ? 16.401 14.049 -16.443 1.00 77.88 109 PHE A N 1
ATOM 781 C CA . PHE A 1 109 ? 16.834 13.082 -15.436 1.00 77.88 109 PHE A CA 1
ATOM 782 C C . PHE A 1 109 ? 16.741 13.614 -13.995 1.00 77.88 109 PHE A C 1
ATOM 784 O O . PHE A 1 109 ? 16.233 12.922 -13.109 1.00 77.88 109 PHE A O 1
ATOM 791 N N . HIS A 1 110 ? 17.177 14.854 -13.742 1.00 75.25 110 HIS A N 1
ATOM 792 C CA . HIS A 1 110 ? 17.188 15.410 -12.384 1.00 75.25 110 HIS A CA 1
ATOM 793 C C . HIS A 1 110 ? 15.781 15.641 -11.810 1.00 75.25 110 HIS A C 1
ATOM 795 O O . HIS A 1 110 ? 15.601 15.542 -10.598 1.00 75.25 110 HIS A O 1
ATOM 801 N N . VAL A 1 111 ? 14.777 15.893 -12.660 1.00 76.62 111 VAL A N 1
ATOM 802 C CA . VAL A 1 111 ? 13.372 16.031 -12.238 1.00 76.62 111 VAL A CA 1
ATOM 803 C C . VAL A 1 111 ? 12.830 14.681 -11.763 1.00 76.62 111 VAL A C 1
ATOM 805 O O . VAL A 1 111 ? 12.223 14.593 -10.697 1.00 76.62 111 VAL A O 1
ATOM 808 N N . ALA A 1 112 ? 13.113 13.605 -12.503 1.00 78.88 112 ALA A N 1
ATOM 809 C CA . ALA A 1 112 ? 12.716 12.258 -12.103 1.00 78.88 112 ALA A CA 1
ATOM 810 C C . ALA A 1 112 ? 13.442 11.801 -10.825 1.00 78.88 112 ALA A C 1
ATOM 812 O O . ALA A 1 112 ? 12.813 11.254 -9.920 1.00 78.88 112 ALA A O 1
ATOM 813 N N . LEU A 1 113 ? 14.743 12.089 -10.703 1.00 81.56 113 LEU A N 1
ATOM 814 C CA . LEU A 1 113 ? 15.517 11.808 -9.491 1.00 81.56 113 LEU A CA 1
ATOM 815 C C . LEU A 1 113 ? 14.980 12.577 -8.272 1.00 81.56 113 LEU A C 1
ATOM 817 O O . LEU A 1 113 ? 14.869 12.008 -7.183 1.00 81.56 113 LEU A O 1
ATOM 821 N N . ALA A 1 114 ? 14.607 13.848 -8.452 1.00 79.88 114 ALA A N 1
ATOM 822 C CA . ALA A 1 114 ? 13.991 14.647 -7.401 1.00 79.88 114 ALA A CA 1
ATOM 823 C C . ALA A 1 114 ? 12.694 13.994 -6.912 1.00 79.88 114 ALA A C 1
ATOM 825 O O . ALA A 1 114 ? 12.532 13.837 -5.701 1.00 79.88 114 ALA A O 1
ATOM 826 N N . LEU A 1 115 ? 11.826 13.529 -7.818 1.00 80.25 115 LEU A N 1
ATOM 827 C CA . LEU A 1 115 ? 10.597 12.811 -7.465 1.00 80.25 115 LEU A CA 1
ATOM 828 C C . LEU A 1 115 ? 10.895 11.548 -6.640 1.00 80.25 115 LEU A C 1
ATOM 830 O O . LEU A 1 115 ? 10.241 11.321 -5.624 1.00 80.25 115 LEU A O 1
ATOM 834 N N . VAL A 1 116 ? 11.911 10.755 -6.999 1.00 84.50 116 VAL A N 1
ATOM 835 C CA . VAL A 1 116 ? 12.300 9.555 -6.228 1.00 84.50 116 VAL A CA 1
ATOM 836 C C . VAL A 1 116 ? 12.666 9.908 -4.790 1.00 84.50 116 VAL A C 1
ATOM 838 O O . VAL A 1 116 ? 12.119 9.341 -3.844 1.00 84.50 116 VAL A O 1
ATOM 841 N N . ILE A 1 117 ? 13.583 10.860 -4.622 1.00 82.94 117 ILE A N 1
ATOM 842 C CA . ILE A 1 117 ? 14.154 11.187 -3.313 1.00 82.94 117 ILE A CA 1
ATOM 843 C C . ILE A 1 117 ? 13.124 11.907 -2.439 1.00 82.94 117 ILE A C 1
ATOM 845 O O . ILE A 1 117 ? 12.940 11.559 -1.272 1.00 82.94 117 ILE A O 1
ATOM 849 N N . THR A 1 118 ? 12.425 12.900 -2.991 1.00 82.12 118 THR A N 1
ATOM 850 C CA . THR A 1 118 ? 11.488 13.739 -2.227 1.00 82.12 118 THR A CA 1
ATOM 851 C C . THR A 1 118 ? 10.241 12.977 -1.797 1.00 82.12 118 THR A C 1
ATOM 853 O O . THR A 1 118 ? 9.781 13.176 -0.677 1.00 82.12 118 THR A O 1
ATOM 856 N N . THR A 1 119 ? 9.720 12.057 -2.613 1.00 84.38 119 THR A N 1
ATOM 857 C CA . THR A 1 119 ? 8.549 11.246 -2.232 1.00 84.38 119 THR A CA 1
ATOM 858 C C . THR A 1 119 ? 8.851 10.311 -1.063 1.00 84.38 119 THR A C 1
ATOM 860 O O . THR A 1 119 ? 8.069 10.244 -0.109 1.00 84.38 119 THR A O 1
ATOM 863 N N . GLY A 1 120 ? 10.012 9.648 -1.086 1.00 82.69 120 GLY A N 1
ATOM 864 C CA . GLY A 1 120 ? 10.470 8.802 0.015 1.00 82.69 120 GLY A CA 1
ATOM 865 C C . GLY A 1 120 ? 10.741 9.614 1.282 1.00 82.69 120 GLY A C 1
ATOM 866 O O . GLY A 1 120 ? 10.300 9.245 2.372 1.00 82.69 120 GLY A O 1
ATOM 867 N N . LEU A 1 121 ? 11.398 10.767 1.135 1.00 79.62 121 LEU A N 1
ATOM 868 C CA . LEU A 1 121 ? 11.725 11.663 2.242 1.00 79.62 121 LEU A CA 1
ATOM 869 C C . LEU A 1 121 ? 10.467 12.264 2.888 1.00 79.62 121 LEU A C 1
ATOM 871 O O . LEU A 1 121 ? 10.350 12.263 4.111 1.00 79.62 121 LEU A O 1
ATOM 875 N N . TYR A 1 122 ? 9.492 12.721 2.102 1.00 77.88 122 TYR A N 1
ATOM 876 C CA . TYR A 1 122 ? 8.219 13.238 2.614 1.00 77.88 122 TYR A CA 1
ATOM 877 C C . TYR A 1 122 ? 7.447 12.197 3.401 1.00 77.88 122 TYR A C 1
ATOM 879 O O . TYR A 1 122 ? 6.950 12.485 4.491 1.00 77.88 122 TYR A O 1
ATOM 887 N N . ALA A 1 123 ? 7.368 10.979 2.871 1.00 82.50 123 ALA A N 1
ATOM 888 C CA . ALA A 1 123 ? 6.723 9.888 3.570 1.00 82.50 123 ALA A CA 1
ATOM 889 C C . ALA A 1 123 ? 7.432 9.571 4.885 1.00 82.50 123 ALA A C 1
ATOM 891 O O . ALA A 1 123 ? 6.755 9.440 5.901 1.00 82.50 123 ALA A O 1
ATOM 892 N N . LEU A 1 124 ? 8.767 9.511 4.906 1.00 79.12 124 LEU A N 1
ATOM 893 C CA . LEU A 1 124 ? 9.550 9.302 6.128 1.00 79.12 124 LEU A CA 1
ATOM 894 C C . LEU A 1 124 ? 9.306 10.398 7.168 1.00 79.12 124 LEU A C 1
ATOM 896 O O . LEU A 1 124 ? 9.035 10.094 8.325 1.00 79.12 124 LEU A O 1
ATOM 900 N N . ILE A 1 125 ? 9.336 11.667 6.764 1.00 78.31 125 ILE A N 1
ATOM 901 C CA . ILE A 1 125 ? 9.119 12.783 7.689 1.00 78.31 125 ILE A CA 1
ATOM 902 C C . ILE A 1 125 ? 7.696 12.759 8.239 1.00 78.31 125 ILE A C 1
ATOM 904 O O . ILE A 1 125 ? 7.497 12.813 9.450 1.00 78.31 125 ILE A O 1
ATOM 908 N N . LEU A 1 126 ? 6.684 12.628 7.386 1.00 79.88 126 LEU A N 1
ATOM 909 C CA . LEU A 1 126 ? 5.302 12.609 7.859 1.00 79.88 126 LEU A CA 1
ATOM 910 C C . LEU A 1 126 ? 5.006 11.359 8.708 1.00 79.88 126 LEU A C 1
ATOM 912 O O . LEU A 1 126 ? 4.316 11.454 9.719 1.00 79.88 126 LEU A O 1
ATOM 916 N N . SER A 1 127 ? 5.541 10.192 8.350 1.00 80.19 127 SER A N 1
ATOM 917 C CA . SER A 1 127 ? 5.277 8.940 9.074 1.00 80.19 127 SER A CA 1
ATOM 918 C C . SER A 1 127 ? 6.041 8.827 10.400 1.00 80.19 127 SER A C 1
ATOM 920 O O . SER A 1 127 ? 5.437 8.484 11.419 1.00 80.19 127 SER A O 1
ATOM 922 N N . GLU A 1 128 ? 7.340 9.134 10.414 1.00 82.56 128 GLU A N 1
ATOM 923 C CA . GLU A 1 128 ? 8.207 8.971 11.587 1.00 82.56 128 GLU A CA 1
ATOM 924 C C . GLU A 1 128 ? 8.267 10.223 12.449 1.00 82.56 128 GLU A C 1
ATOM 926 O O . GLU A 1 128 ? 8.163 10.129 13.671 1.00 82.56 128 GLU A O 1
ATOM 931 N N . LEU A 1 129 ? 8.423 11.404 11.843 1.00 75.81 129 LEU A N 1
ATOM 932 C CA . LEU A 1 129 ? 8.532 12.626 12.630 1.00 75.81 129 LEU A CA 1
ATOM 933 C C . LEU A 1 129 ? 7.159 13.020 13.170 1.00 75.81 129 LEU A C 1
ATOM 935 O O . LEU A 1 129 ? 7.055 13.286 14.359 1.00 75.81 129 LEU A O 1
ATOM 939 N N . LEU A 1 130 ? 6.110 13.020 12.339 1.00 78.00 130 LEU A N 1
ATOM 940 C CA . LEU A 1 130 ? 4.790 13.532 12.729 1.00 78.00 130 LEU A CA 1
ATOM 941 C C . LEU A 1 130 ? 3.887 12.465 13.363 1.00 78.00 130 LEU A C 1
ATOM 943 O O . LEU A 1 130 ? 3.386 12.677 14.464 1.00 78.00 130 LEU A O 1
ATOM 947 N N . VAL A 1 131 ? 3.675 11.312 12.720 1.00 79.81 131 VAL A N 1
ATOM 948 C CA . VAL A 1 131 ? 2.671 10.335 13.195 1.00 79.81 131 VAL A CA 1
ATOM 949 C C . VAL A 1 131 ? 3.191 9.423 14.315 1.00 79.81 131 VAL A C 1
ATOM 951 O O . VAL A 1 131 ? 2.446 9.117 15.249 1.00 79.81 131 VAL A O 1
ATOM 954 N N . ALA A 1 132 ? 4.462 9.009 14.295 1.00 78.31 132 ALA A N 1
ATOM 955 C CA . ALA A 1 132 ? 5.017 8.146 15.345 1.00 78.31 132 ALA A CA 1
ATOM 956 C C . ALA A 1 132 ? 4.924 8.721 16.779 1.00 78.31 132 ALA A C 1
ATOM 958 O O . ALA A 1 132 ? 4.515 7.973 17.677 1.00 78.31 132 ALA A O 1
ATOM 959 N N . PRO A 1 133 ? 5.231 10.008 17.059 1.00 76.38 133 PRO A N 1
ATOM 960 C CA . PRO A 1 133 ? 5.058 10.544 18.410 1.00 76.38 133 PRO A CA 1
ATOM 961 C C . PRO A 1 133 ? 3.587 10.617 18.833 1.00 76.38 133 PRO A C 1
ATOM 963 O O . PRO A 1 133 ? 3.304 10.468 20.020 1.00 76.38 133 PRO A O 1
ATOM 966 N N . MET A 1 134 ? 2.656 10.784 17.887 1.00 78.25 134 MET A N 1
ATOM 967 C CA . MET A 1 134 ? 1.217 10.804 18.171 1.00 78.25 134 MET A CA 1
ATOM 968 C C . MET A 1 134 ? 0.689 9.429 18.588 1.00 78.25 134 MET A C 1
ATOM 970 O O . MET A 1 134 ? -0.132 9.331 19.490 1.00 78.25 134 MET A O 1
ATOM 974 N N . ILE A 1 135 ? 1.194 8.346 17.990 1.00 76.19 135 ILE A N 1
ATOM 975 C CA . ILE A 1 135 ? 0.829 6.975 18.396 1.00 76.19 135 ILE A CA 1
ATOM 976 C C . ILE A 1 135 ? 1.252 6.705 19.852 1.00 76.19 135 ILE A C 1
ATOM 978 O O . ILE A 1 135 ? 0.548 6.029 20.610 1.00 76.19 135 ILE A O 1
ATOM 982 N N . ASN A 1 136 ? 2.400 7.254 20.249 1.00 77.25 136 ASN A N 1
ATOM 983 C CA . ASN A 1 136 ? 3.009 7.037 21.558 1.00 77.25 136 ASN A CA 1
ATOM 984 C C . ASN A 1 136 ? 2.542 8.027 22.638 1.00 77.25 136 ASN A C 1
ATOM 986 O O . ASN A 1 136 ? 3.014 7.926 23.774 1.00 77.25 136 ASN A O 1
ATOM 990 N N . SER A 1 137 ? 1.666 8.988 22.317 1.00 70.44 137 SER A N 1
ATOM 991 C CA . SER A 1 137 ? 1.200 9.993 23.284 1.00 70.44 137 SER A CA 1
ATOM 992 C C . SER A 1 137 ? 0.028 9.522 24.147 1.00 70.44 137 SER A C 1
ATOM 994 O O . SER A 1 137 ? -0.191 10.082 25.219 1.00 70.44 137 SER A O 1
ATOM 996 N N . PHE A 1 138 ? -0.695 8.477 23.736 1.00 68.88 138 PHE A N 1
ATOM 997 C CA . PHE A 1 138 ? -1.860 7.998 24.481 1.00 68.88 138 PHE A CA 1
ATOM 998 C C . PHE A 1 138 ? -1.469 7.354 25.819 1.00 68.88 138 PHE A C 1
ATOM 1000 O O . PHE A 1 138 ? -0.755 6.347 25.843 1.00 68.88 138 PHE A O 1
ATOM 1007 N N . GLN A 1 139 ? -1.989 7.905 26.917 1.00 61.38 139 GLN A N 1
ATOM 1008 C CA . GLN A 1 139 ? -1.946 7.306 28.250 1.00 61.38 139 GLN A CA 1
ATOM 1009 C C . GLN A 1 139 ? -3.206 6.452 28.437 1.00 61.38 139 GLN A C 1
ATOM 1011 O O . GLN A 1 139 ? -4.320 6.934 28.236 1.00 61.38 139 GLN A O 1
ATOM 1016 N N . VAL A 1 140 ? -3.022 5.167 28.747 1.00 60.25 140 VAL A N 1
ATOM 1017 C CA . VAL A 1 140 ? -4.127 4.224 28.970 1.00 60.25 140 VAL A CA 1
ATOM 1018 C C . VAL A 1 140 ? -4.580 4.368 30.420 1.00 60.25 140 VAL A C 1
ATOM 1020 O O . VAL A 1 140 ? -3.750 4.239 31.317 1.00 60.25 140 VAL A O 1
ATOM 1023 N N . LEU A 1 141 ? -5.862 4.668 30.636 1.00 56.16 141 LEU A N 1
ATOM 1024 C CA . LEU A 1 141 ? -6.463 4.704 31.972 1.00 56.16 141 LEU A CA 1
ATOM 1025 C C . LEU A 1 141 ? -6.535 3.280 32.563 1.00 56.16 141 LEU A C 1
ATOM 1027 O O . LEU A 1 141 ? -6.742 2.324 31.809 1.00 56.16 141 LEU A O 1
ATOM 1031 N N . ASP A 1 142 ? -6.387 3.142 33.886 1.00 52.34 142 ASP A N 1
ATOM 1032 C CA . ASP A 1 142 ? -6.656 1.879 34.594 1.00 52.34 142 ASP A CA 1
ATOM 1033 C C . ASP A 1 142 ? -8.086 1.378 34.293 1.00 52.34 142 ASP A C 1
ATOM 1035 O O . ASP A 1 142 ? -8.970 2.187 33.985 1.00 52.34 142 ASP A O 1
ATOM 1039 N N . PRO A 1 143 ? -8.325 0.053 34.317 1.00 54.06 143 PRO A N 1
ATOM 1040 C CA . PRO A 1 143 ? -9.547 -0.553 33.801 1.00 54.06 143 PRO A CA 1
ATOM 1041 C C . PRO A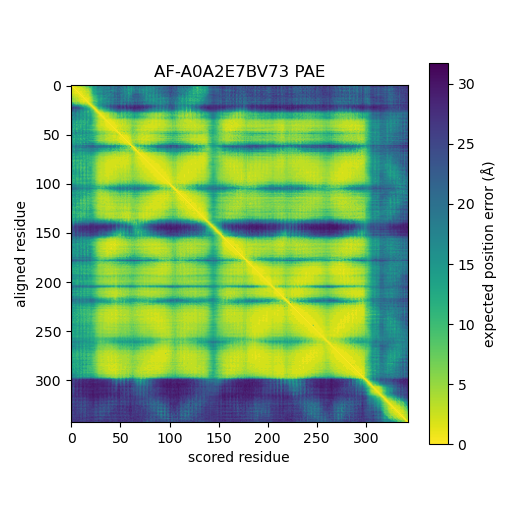 1 143 ? -10.747 -0.263 34.714 1.00 54.06 143 PRO A C 1
ATOM 1043 O O . PRO A 1 143 ? -11.072 -1.056 35.590 1.00 54.06 143 PRO A O 1
ATOM 1046 N N . ASP A 1 144 ? -11.426 0.857 34.486 1.00 48.66 144 ASP A N 1
ATOM 1047 C CA . ASP A 1 144 ? -12.769 1.132 35.007 1.00 48.66 144 ASP A CA 1
ATOM 1048 C C . ASP A 1 144 ? -13.804 0.883 33.885 1.00 48.66 144 ASP A C 1
ATOM 1050 O O . ASP A 1 144 ? -13.510 1.166 32.716 1.00 48.66 144 ASP A O 1
ATOM 1054 N N . PRO A 1 145 ? -15.002 0.329 34.166 1.00 48.78 145 PRO A N 1
ATOM 1055 C CA . PRO A 1 145 ? -15.919 -0.228 33.171 1.00 48.78 145 PRO A CA 1
ATOM 1056 C C . PRO A 1 145 ? -16.756 0.851 32.457 1.00 48.78 145 PRO A C 1
ATOM 1058 O O . PRO A 1 145 ? -17.885 0.603 32.037 1.00 48.78 145 PRO A O 1
ATOM 1061 N N . GLY A 1 146 ? -16.214 2.060 32.319 1.00 45.56 146 GLY A N 1
ATOM 1062 C CA . GLY A 1 146 ? -16.862 3.175 31.644 1.00 45.56 146 GLY A CA 1
ATOM 1063 C C . GLY A 1 146 ? -16.815 3.014 30.128 1.00 45.56 146 GLY A C 1
ATOM 1064 O O . GLY A 1 146 ? -15.760 3.166 29.511 1.00 45.56 146 GLY A O 1
ATOM 1065 N N . GLU A 1 147 ? -17.976 2.728 29.536 1.00 50.50 147 GLU A N 1
ATOM 1066 C CA . GLU A 1 147 ? -18.253 2.767 28.097 1.00 50.50 147 GLU A CA 1
ATOM 1067 C C . GLU A 1 147 ? -17.697 4.048 27.454 1.00 50.50 147 GLU A C 1
ATOM 1069 O O . GLU A 1 147 ? -18.293 5.124 27.502 1.00 50.50 147 GLU A O 1
ATOM 1074 N N . GLY A 1 148 ? -16.541 3.936 26.801 1.00 44.59 148 GLY A N 1
ATOM 1075 C CA . GLY A 1 148 ? -16.096 4.953 25.862 1.00 44.59 148 GLY A CA 1
ATOM 1076 C C . GLY A 1 148 ? -17.038 4.953 24.662 1.00 44.59 148 GLY A C 1
ATOM 1077 O O . GLY A 1 148 ? -17.201 3.924 24.005 1.00 44.59 148 GLY A O 1
ATOM 1078 N N . THR A 1 149 ? -17.672 6.089 24.367 1.00 43.88 149 THR A N 1
ATOM 1079 C CA . THR A 1 149 ? -18.607 6.175 23.241 1.00 43.88 149 THR A CA 1
ATOM 1080 C C . THR A 1 149 ? -17.877 5.842 21.934 1.00 43.88 149 THR A C 1
ATOM 1082 O O . THR A 1 149 ? -16.885 6.509 21.617 1.00 43.88 149 THR A O 1
ATOM 1085 N N . PRO A 1 150 ? -18.340 4.847 21.158 1.00 52.88 150 PRO A N 1
ATOM 1086 C CA . PRO A 1 150 ? -17.679 4.443 19.926 1.00 52.88 150 PRO A CA 1
ATOM 1087 C C . PRO A 1 150 ? -17.634 5.608 18.935 1.00 52.88 150 PRO A C 1
ATOM 1089 O O . PRO A 1 150 ? -18.629 6.305 18.717 1.00 52.88 150 PRO A O 1
ATOM 1092 N N . VAL A 1 151 ? -16.476 5.822 18.306 1.00 53.12 151 VAL A N 1
ATOM 1093 C CA . VAL A 1 151 ? -16.333 6.885 17.307 1.00 53.12 151 VAL A CA 1
ATOM 1094 C C . VAL A 1 151 ? -17.249 6.594 16.119 1.00 53.12 151 VAL A C 1
ATOM 1096 O O . VAL A 1 151 ? -17.217 5.515 15.524 1.00 53.12 151 VAL A O 1
ATOM 1099 N N . LYS A 1 152 ? -18.091 7.576 15.781 1.00 55.25 152 LYS A N 1
ATOM 1100 C CA . LYS A 1 152 ? -19.145 7.462 14.769 1.00 55.25 152 LYS A CA 1
ATOM 1101 C C . LYS A 1 152 ? -18.560 7.063 13.411 1.00 55.25 152 LYS A C 1
ATOM 1103 O O . LYS A 1 152 ? -17.790 7.810 12.807 1.00 55.25 152 LYS A O 1
ATOM 1108 N N . SER A 1 153 ? -18.968 5.890 12.922 1.00 55.50 153 SER A N 1
ATOM 1109 C CA . SER A 1 153 ? -18.586 5.372 11.606 1.00 55.50 153 SER A CA 1
ATOM 1110 C C . SER A 1 153 ? -18.923 6.383 10.509 1.00 55.50 153 SER A C 1
ATOM 1112 O O . SER A 1 153 ? -20.056 6.860 10.406 1.00 55.50 153 SER A O 1
ATOM 1114 N N . THR A 1 154 ? -17.946 6.683 9.653 1.00 58.84 154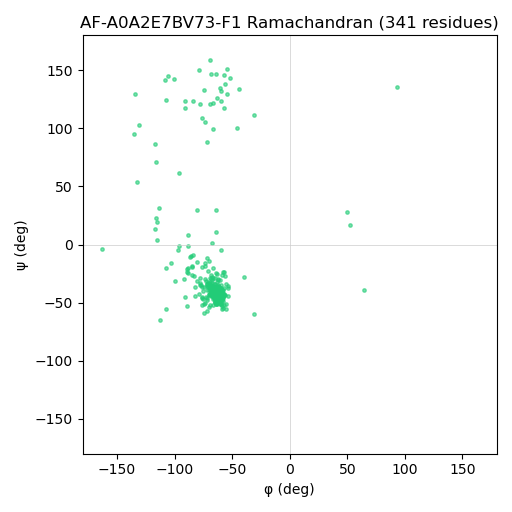 THR A N 1
ATOM 1115 C CA . THR A 1 154 ? -18.176 7.489 8.446 1.00 58.84 154 THR A CA 1
ATOM 1116 C C . THR A 1 154 ? -19.118 6.729 7.504 1.00 58.84 154 THR A C 1
ATOM 1118 O O . THR A 1 154 ? -19.102 5.496 7.462 1.00 58.84 154 THR A O 1
ATOM 1121 N N . LYS A 1 155 ? -19.971 7.446 6.759 1.00 71.50 155 LYS A N 1
ATOM 1122 C CA . LYS A 1 155 ? -20.896 6.825 5.798 1.00 71.50 155 LYS A CA 1
ATOM 1123 C C . LYS A 1 155 ? -20.094 6.045 4.738 1.00 71.50 155 LYS A C 1
ATOM 1125 O O . LYS A 1 155 ? -19.178 6.625 4.150 1.00 71.50 155 LYS A O 1
ATOM 1130 N N . PRO A 1 156 ? -20.455 4.786 4.424 1.00 74.38 156 PRO A N 1
ATOM 1131 C CA . PRO A 1 156 ? -19.664 3.926 3.538 1.00 74.38 156 PRO A CA 1
ATOM 1132 C C . PRO A 1 156 ? -19.528 4.485 2.114 1.00 74.38 156 PRO A C 1
ATOM 1134 O O . PRO A 1 156 ? -18.509 4.263 1.469 1.00 74.38 156 PRO A O 1
ATOM 1137 N N . VAL A 1 157 ? -20.516 5.249 1.636 1.00 80.81 157 VAL A N 1
ATOM 1138 C CA . VAL A 1 157 ? -20.487 5.892 0.310 1.00 80.81 157 VAL A CA 1
ATOM 1139 C C . VAL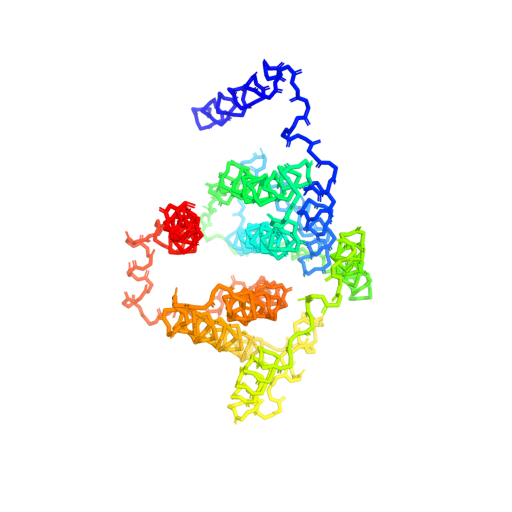 A 1 157 ? -19.414 6.983 0.233 1.00 80.81 157 VAL A C 1
ATOM 1141 O O . VAL A 1 157 ? -18.662 7.035 -0.736 1.0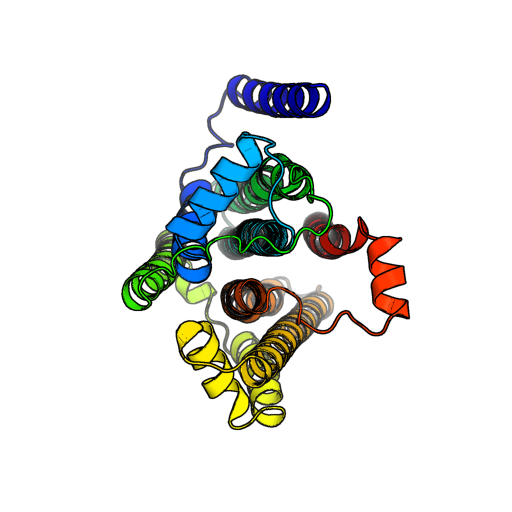0 80.81 157 VAL A O 1
ATOM 1144 N N . LEU A 1 158 ? -19.291 7.818 1.272 1.00 83.88 158 LEU A N 1
ATOM 1145 C CA . LEU A 1 158 ? -18.289 8.889 1.310 1.00 83.88 158 LEU A CA 1
ATOM 1146 C C . LEU A 1 158 ? -16.873 8.316 1.369 1.00 83.88 158 LEU A C 1
ATOM 1148 O O . LEU A 1 158 ? -15.994 8.777 0.647 1.00 83.88 158 LEU A O 1
ATOM 1152 N N . SER A 1 159 ? -16.670 7.273 2.179 1.00 84.12 159 SER A N 1
ATOM 1153 C CA . SER A 1 159 ? -15.404 6.543 2.197 1.00 84.12 159 SER A CA 1
ATOM 1154 C C . SER A 1 159 ? -15.003 6.074 0.795 1.00 84.12 159 SER A C 1
ATOM 1156 O O . SER A 1 159 ? -13.820 6.084 0.472 1.00 84.12 159 SER A O 1
ATOM 1158 N N . LEU A 1 160 ? -15.971 5.653 -0.035 1.00 86.81 160 LEU A N 1
ATOM 1159 C CA . LEU A 1 160 ? -15.672 4.960 -1.295 1.00 86.81 160 LEU A CA 1
ATOM 1160 C C . LEU A 1 160 ? -15.266 5.990 -2.329 1.00 86.81 160 LEU A C 1
ATOM 1162 O O . LEU A 1 160 ? -14.265 5.821 -3.013 1.00 86.81 160 LEU A O 1
ATOM 1166 N N . LEU A 1 161 ? -16.001 7.100 -2.353 1.00 88.75 161 LEU A N 1
ATOM 1167 C CA . LEU A 1 161 ? -15.677 8.267 -3.155 1.00 88.75 161 LEU A CA 1
ATOM 1168 C C . LEU A 1 161 ? -14.278 8.803 -2.828 1.00 88.75 161 LEU A C 1
ATOM 1170 O O . LEU A 1 161 ? -13.522 9.107 -3.742 1.00 88.75 161 LEU A O 1
ATOM 1174 N N . LEU A 1 162 ? -13.907 8.878 -1.547 1.00 87.62 162 LEU A N 1
ATOM 1175 C CA . LEU A 1 162 ? -12.582 9.347 -1.131 1.00 87.62 162 LEU A CA 1
ATOM 1176 C C . LEU A 1 162 ? -11.465 8.374 -1.520 1.00 87.62 162 LEU A C 1
ATOM 1178 O O . LEU A 1 162 ? -10.432 8.814 -2.019 1.00 87.62 162 LEU A O 1
ATOM 1182 N N . VAL A 1 163 ? -11.677 7.064 -1.356 1.00 90.31 163 VAL A N 1
ATOM 1183 C CA . VAL A 1 163 ? -10.705 6.055 -1.807 1.00 90.31 163 VAL A CA 1
ATOM 1184 C C . VAL A 1 163 ? -10.529 6.104 -3.325 1.00 90.31 163 VAL A C 1
ATOM 1186 O O . VAL A 1 163 ? -9.399 6.156 -3.807 1.00 90.31 163 VAL A O 1
ATOM 1189 N N . LEU A 1 164 ? -11.628 6.170 -4.081 1.00 92.25 164 LEU A N 1
ATOM 1190 C CA . LEU A 1 164 ? -11.590 6.331 -5.535 1.00 92.25 164 LEU A CA 1
ATOM 1191 C C . LEU A 1 164 ? -10.899 7.635 -5.941 1.00 92.25 164 LEU A C 1
ATOM 1193 O O . LEU A 1 164 ? -10.093 7.621 -6.862 1.00 92.25 164 LEU A O 1
ATOM 1197 N N . GLY A 1 165 ? -11.152 8.738 -5.232 1.00 87.44 165 GLY A N 1
ATOM 1198 C CA . GLY A 1 165 ? -10.456 10.007 -5.436 1.00 87.44 165 GLY A CA 1
ATOM 1199 C C . GLY A 1 165 ? -8.947 9.884 -5.215 1.00 87.44 165 GLY A C 1
ATOM 1200 O O . GLY A 1 165 ? -8.173 10.346 -6.044 1.00 87.44 165 GLY A O 1
ATOM 1201 N N 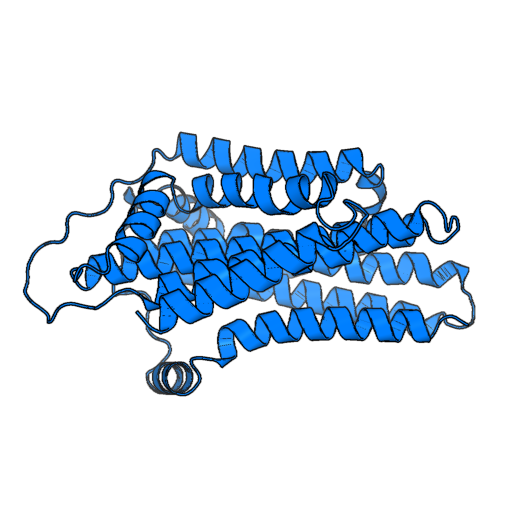. GLY A 1 166 ? -8.512 9.198 -4.155 1.00 84.38 166 GLY A N 1
ATOM 1202 C CA . GLY A 1 166 ? -7.092 8.949 -3.891 1.00 84.38 166 GLY A CA 1
ATOM 1203 C C . GLY A 1 166 ? -6.413 8.142 -5.002 1.00 84.38 166 GLY A C 1
ATOM 1204 O O . GLY A 1 166 ? -5.342 8.521 -5.475 1.00 84.38 166 GLY A O 1
ATOM 1205 N N . PHE A 1 167 ? -7.062 7.078 -5.483 1.00 91.31 167 PHE A N 1
ATOM 1206 C CA . PHE A 1 167 ? -6.564 6.301 -6.622 1.00 91.31 167 PHE A CA 1
ATOM 1207 C C . PHE A 1 167 ? -6.607 7.075 -7.945 1.00 91.31 167 PHE A C 1
ATOM 1209 O O . PHE A 1 167 ? -5.689 6.939 -8.753 1.00 91.31 167 PHE A O 1
ATOM 1216 N N . LEU A 1 168 ? -7.617 7.923 -8.152 1.00 89.94 168 LEU A N 1
ATOM 1217 C CA . LEU A 1 168 ? -7.703 8.826 -9.298 1.00 89.94 168 LEU A CA 1
ATOM 1218 C C . LEU A 1 168 ? -6.532 9.815 -9.299 1.00 89.94 168 LEU A C 1
ATOM 1220 O O . LEU A 1 168 ? -5.915 10.009 -10.339 1.00 89.94 168 LEU A O 1
ATOM 1224 N N . PHE A 1 169 ? -6.187 10.400 -8.148 1.00 84.25 169 PHE A N 1
ATOM 1225 C CA . PHE A 1 169 ? -5.029 11.289 -8.034 1.00 84.25 169 PHE A CA 1
ATOM 1226 C C . PHE A 1 169 ? -3.712 10.557 -8.319 1.00 84.25 169 PHE A C 1
ATOM 1228 O O . PHE A 1 169 ? -2.879 11.086 -9.052 1.00 84.25 169 PHE A O 1
ATOM 1235 N N . LEU A 1 170 ? -3.541 9.323 -7.829 1.00 84.00 170 LEU A N 1
ATOM 1236 C CA . LEU A 1 170 ? -2.379 8.496 -8.191 1.00 84.00 170 LEU A CA 1
ATOM 1237 C C . LEU A 1 170 ? -2.314 8.241 -9.705 1.00 84.00 170 LEU A C 1
ATOM 1239 O O . LEU A 1 170 ? -1.251 8.388 -10.307 1.00 84.00 170 LEU A O 1
ATOM 1243 N N . GLY A 1 171 ? -3.447 7.918 -10.334 1.00 85.25 171 GLY A N 1
ATOM 1244 C CA . GLY A 1 171 ? -3.536 7.744 -11.785 1.00 85.25 171 GLY A CA 1
ATOM 1245 C C . GLY A 1 171 ? -3.267 9.036 -12.565 1.00 85.25 171 GLY A C 1
ATOM 1246 O O . GLY A 1 171 ? -2.584 9.008 -13.586 1.00 85.25 171 GLY A O 1
ATOM 1247 N N . LEU A 1 172 ? -3.734 10.182 -12.062 1.00 83.06 172 LEU A N 1
ATOM 1248 C CA . LEU A 1 172 ? -3.487 11.499 -12.648 1.00 83.06 172 LEU A CA 1
ATOM 1249 C C . LEU A 1 172 ? -1.991 11.826 -12.663 1.00 83.06 172 LEU A C 1
ATOM 1251 O O . LEU A 1 172 ? -1.490 12.323 -13.667 1.00 83.06 172 LEU A O 1
ATOM 1255 N N . VAL A 1 173 ? -1.262 11.508 -11.591 1.00 77.00 173 VAL A N 1
ATOM 1256 C CA . VAL A 1 173 ? 0.199 11.675 -11.537 1.00 77.00 173 VAL A CA 1
ATOM 1257 C C . VAL A 1 173 ? 0.896 10.793 -12.577 1.00 77.00 173 VAL A C 1
ATOM 1259 O O . VAL A 1 173 ? 1.789 11.266 -13.281 1.00 77.00 173 VAL A O 1
ATOM 1262 N N . MET A 1 174 ? 0.474 9.533 -12.727 1.00 81.31 174 MET A N 1
ATOM 1263 C CA . MET A 1 174 ? 1.027 8.629 -13.751 1.00 81.31 174 MET A CA 1
ATOM 1264 C C . MET A 1 174 ? 0.752 9.130 -15.169 1.00 81.31 174 MET A C 1
ATOM 1266 O O . MET A 1 174 ? 1.603 9.001 -16.052 1.00 81.31 174 MET A O 1
ATOM 1270 N N . TRP A 1 175 ? -0.418 9.733 -15.382 1.00 80.88 175 TRP A N 1
ATOM 1271 C CA . TRP A 1 175 ? -0.759 10.378 -16.642 1.00 80.88 175 TRP A CA 1
ATOM 1272 C C . TRP A 1 175 ? 0.128 11.604 -16.887 1.00 80.88 175 TRP A C 1
ATOM 1274 O O . TRP A 1 175 ? 0.758 11.698 -17.941 1.00 80.88 175 TRP A O 1
ATOM 1284 N N . LEU A 1 176 ? 0.222 12.523 -15.921 1.00 74.25 176 LEU A N 1
ATOM 1285 C CA . LEU A 1 176 ? 1.023 13.752 -16.012 1.00 74.25 176 LEU A CA 1
ATOM 1286 C C . LEU A 1 176 ? 2.497 13.460 -16.309 1.00 74.25 176 LEU A C 1
ATOM 1288 O O . LEU A 1 176 ? 3.100 14.151 -17.125 1.00 74.25 176 LEU A O 1
ATOM 1292 N N . GLY A 1 177 ? 3.042 12.387 -15.731 1.00 69.31 177 GLY A N 1
ATOM 1293 C CA . GLY A 1 177 ? 4.394 11.904 -16.012 1.00 69.31 177 GLY A CA 1
ATOM 1294 C C . GLY A 1 177 ? 4.608 11.340 -17.423 1.00 69.31 177 GLY A C 1
ATOM 1295 O O . GLY A 1 177 ? 5.695 10.848 -17.702 1.00 69.31 177 GLY A O 1
ATOM 1296 N N . ARG A 1 178 ? 3.586 11.355 -18.298 1.00 64.56 178 ARG A N 1
ATOM 1297 C CA . ARG A 1 178 ? 3.597 10.861 -19.693 1.00 64.56 178 ARG A CA 1
ATOM 1298 C C . ARG A 1 178 ? 4.097 9.422 -19.872 1.00 64.56 178 ARG A C 1
ATOM 1300 O O . ARG A 1 178 ? 4.380 8.999 -20.987 1.00 64.56 178 ARG A O 1
ATOM 1307 N N . ALA A 1 179 ? 4.142 8.655 -18.789 1.00 69.06 179 ALA A N 1
ATOM 1308 C CA . ALA A 1 179 ? 4.741 7.329 -18.736 1.00 69.06 179 ALA A CA 1
ATOM 1309 C C . ALA A 1 179 ? 3.715 6.235 -18.415 1.00 69.06 179 ALA A C 1
ATOM 1311 O O . ALA A 1 179 ? 4.111 5.120 -18.112 1.00 69.06 179 ALA A O 1
ATOM 1312 N N . TRP A 1 180 ? 2.405 6.509 -18.478 1.00 77.69 180 TRP A N 1
ATOM 1313 C CA . TRP A 1 180 ? 1.361 5.537 -18.114 1.00 77.69 180 TRP A CA 1
ATOM 1314 C C . TRP A 1 180 ? 1.497 4.196 -18.859 1.00 77.69 180 TRP A C 1
ATOM 1316 O O . TRP A 1 180 ? 1.290 3.144 -18.262 1.00 77.69 180 TRP A O 1
ATOM 1326 N N . ALA A 1 181 ? 1.925 4.218 -20.127 1.00 83.12 181 ALA A N 1
ATOM 1327 C CA . ALA A 1 181 ? 2.194 3.010 -20.906 1.00 83.12 181 ALA A CA 1
ATOM 1328 C C . ALA A 1 181 ? 3.411 2.225 -20.384 1.00 83.12 181 ALA A C 1
ATOM 1330 O O . ALA A 1 181 ? 3.419 1.001 -20.440 1.00 83.12 181 ALA A O 1
ATOM 1331 N N . ALA A 1 182 ? 4.405 2.909 -19.807 1.00 82.00 182 ALA A N 1
ATOM 1332 C CA . ALA A 1 182 ? 5.552 2.273 -19.159 1.00 82.00 182 ALA A CA 1
ATOM 1333 C C . ALA A 1 182 ? 5.171 1.563 -17.850 1.00 82.00 182 ALA A C 1
ATOM 1335 O O . ALA A 1 182 ? 5.946 0.752 -17.359 1.00 82.00 182 ALA A O 1
ATOM 1336 N N . PHE A 1 183 ? 3.981 1.831 -17.297 1.00 85.94 183 PHE A N 1
ATOM 1337 C CA . PHE A 1 183 ? 3.436 1.098 -16.153 1.00 85.94 183 PHE A CA 1
ATOM 1338 C C . PHE A 1 183 ? 2.628 -0.137 -16.547 1.00 85.94 183 PHE A C 1
ATOM 1340 O O . PHE A 1 183 ? 1.988 -0.723 -15.677 1.00 85.94 183 PHE A O 1
ATOM 1347 N N . LEU A 1 184 ? 2.619 -0.536 -17.820 1.00 88.25 184 LEU A N 1
ATOM 1348 C CA . LEU A 1 184 ? 1.911 -1.716 -18.308 1.00 88.25 184 LEU A CA 1
ATOM 1349 C C . LEU A 1 184 ? 2.912 -2.727 -18.868 1.00 88.25 184 LEU A C 1
ATOM 1351 O O . LEU A 1 184 ? 3.174 -2.759 -20.067 1.00 88.25 184 LEU A O 1
ATOM 1355 N N . ASP A 1 185 ? 3.443 -3.579 -17.990 1.00 91.94 185 ASP A N 1
ATOM 1356 C CA . ASP A 1 185 ? 4.222 -4.747 -18.398 1.00 91.94 185 ASP A CA 1
ATOM 1357 C C . ASP A 1 185 ? 3.414 -6.024 -18.174 1.00 91.94 185 ASP A C 1
ATOM 1359 O O . ASP A 1 185 ? 2.942 -6.316 -17.073 1.00 91.94 185 ASP A O 1
ATOM 1363 N N . THR A 1 186 ? 3.258 -6.800 -19.245 1.00 92.75 186 THR A N 1
ATOM 1364 C CA . THR A 1 186 ? 2.432 -8.013 -19.224 1.00 92.75 186 THR A CA 1
ATOM 1365 C C . THR A 1 186 ? 3.035 -9.078 -18.308 1.00 92.75 186 THR A C 1
ATOM 1367 O O . THR A 1 186 ? 2.299 -9.781 -17.616 1.00 92.75 186 THR A O 1
ATOM 1370 N N . THR A 1 187 ? 4.365 -9.176 -18.255 1.00 93.31 187 THR A N 1
ATOM 1371 C CA . THR A 1 187 ? 5.069 -10.194 -17.465 1.00 93.31 187 THR A CA 1
ATOM 1372 C C . THR A 1 187 ? 4.901 -9.936 -15.971 1.00 93.31 187 THR A C 1
ATOM 1374 O O . THR A 1 187 ? 4.436 -10.810 -15.240 1.00 93.31 187 THR A O 1
ATOM 1377 N N . ALA A 1 188 ? 5.201 -8.718 -15.519 1.00 94.06 188 ALA A N 1
ATOM 1378 C CA . ALA A 1 188 ? 5.008 -8.285 -14.141 1.00 94.06 188 ALA A CA 1
ATOM 1379 C C . ALA A 1 188 ? 3.531 -8.371 -13.723 1.00 94.06 188 ALA A C 1
ATOM 1381 O O . ALA A 1 188 ? 3.226 -8.788 -12.603 1.00 94.06 188 ALA A O 1
ATOM 1382 N N . PHE A 1 189 ? 2.603 -8.039 -14.628 1.00 93.56 189 PHE A N 1
ATOM 1383 C CA . PHE A 1 189 ? 1.172 -8.155 -14.363 1.00 93.56 189 PHE A CA 1
ATOM 1384 C C . PHE A 1 189 ? 0.763 -9.611 -14.112 1.00 93.56 189 PHE A C 1
ATOM 1386 O O . PHE A 1 189 ? 0.155 -9.905 -13.085 1.00 93.56 189 PHE A O 1
ATOM 1393 N N . ILE A 1 190 ? 1.131 -10.540 -15.002 1.00 93.56 190 ILE A N 1
ATOM 1394 C CA . ILE A 1 190 ? 0.830 -11.971 -14.837 1.00 93.56 190 ILE A CA 1
ATOM 1395 C C . ILE A 1 190 ? 1.483 -12.522 -13.567 1.00 93.56 190 ILE A C 1
ATOM 1397 O O . ILE A 1 190 ? 0.870 -13.317 -12.860 1.00 93.56 190 ILE A O 1
ATOM 1401 N N . LEU A 1 191 ? 2.694 -12.081 -13.235 1.00 93.25 191 LEU A N 1
ATOM 1402 C CA . LEU A 1 191 ? 3.401 -12.542 -12.046 1.00 93.25 191 LEU A CA 1
ATOM 1403 C C . LEU A 1 191 ? 2.670 -12.135 -10.756 1.00 93.25 191 LEU A C 1
ATOM 1405 O O . LEU A 1 191 ? 2.417 -12.980 -9.896 1.00 93.25 191 LEU A O 1
ATOM 1409 N N . VAL A 1 192 ? 2.283 -10.864 -10.625 1.00 94.00 192 VAL A N 1
ATOM 1410 C CA . VAL A 1 192 ? 1.664 -10.349 -9.392 1.00 94.00 192 VAL A CA 1
ATOM 1411 C C . VAL A 1 192 ? 0.169 -10.658 -9.323 1.00 94.00 192 VAL A C 1
ATOM 1413 O O . VAL A 1 192 ? -0.316 -11.108 -8.284 1.00 94.00 192 VAL A O 1
ATOM 1416 N N . PHE A 1 193 ? -0.581 -10.464 -10.410 1.00 92.88 193 PHE A N 1
ATOM 1417 C CA . PHE A 1 193 ? -2.005 -10.803 -10.440 1.00 92.88 193 PHE A CA 1
ATOM 1418 C C . PHE A 1 193 ? -2.201 -12.316 -10.572 1.00 92.88 193 PHE A C 1
ATOM 1420 O O . PHE A 1 193 ? -2.883 -12.919 -9.755 1.00 92.88 193 PHE A O 1
ATOM 1427 N N . GLY A 1 194 ? -1.573 -12.974 -11.543 1.00 89.88 194 GLY A N 1
ATOM 1428 C CA . GLY A 1 194 ? -1.706 -14.426 -11.699 1.00 89.88 194 GLY A CA 1
ATOM 1429 C C . GLY A 1 194 ? -1.178 -15.197 -10.487 1.00 89.88 194 GLY A C 1
ATOM 1430 O O . GLY A 1 194 ? -1.875 -16.067 -9.971 1.00 89.88 194 GLY A O 1
ATOM 1431 N N . GLY A 1 195 ? 0.007 -14.843 -9.983 1.00 88.44 195 GLY A N 1
ATOM 1432 C CA . GLY A 1 195 ? 0.589 -15.477 -8.798 1.00 88.44 195 GLY A CA 1
ATOM 1433 C C . GLY A 1 195 ? -0.086 -15.047 -7.494 1.00 88.44 195 GLY A C 1
ATOM 1434 O O . GLY A 1 195 ? -0.623 -15.878 -6.766 1.00 88.44 195 GLY A O 1
ATOM 1435 N N . GLY A 1 196 ? -0.077 -13.749 -7.186 1.00 88.50 196 GLY A N 1
ATOM 1436 C CA . GLY A 1 196 ? -0.527 -13.221 -5.894 1.00 88.50 196 GLY A CA 1
ATOM 1437 C C . GLY A 1 196 ? -2.037 -13.337 -5.698 1.00 88.50 196 GLY A C 1
ATOM 1438 O O . GLY A 1 196 ? -2.489 -13.947 -4.727 1.00 88.50 196 GLY A O 1
ATOM 1439 N N . LEU A 1 197 ? -2.826 -12.810 -6.644 1.00 89.56 197 LEU A N 1
ATOM 1440 C CA . LEU A 1 197 ? -4.291 -12.899 -6.583 1.00 89.56 197 LEU A CA 1
ATOM 1441 C C . LEU A 1 197 ? -4.761 -14.347 -6.792 1.00 89.56 197 LEU A C 1
ATOM 1443 O O . LEU A 1 197 ? -5.686 -14.778 -6.107 1.00 89.56 197 LEU A O 1
ATOM 1447 N N . GLY A 1 198 ? -4.103 -15.118 -7.666 1.00 87.69 198 GLY A N 1
ATOM 1448 C CA . GLY A 1 198 ? -4.392 -16.543 -7.858 1.00 87.69 198 GLY A CA 1
ATOM 1449 C C . GLY A 1 198 ? -4.232 -17.355 -6.571 1.00 87.69 198 GLY A C 1
ATOM 1450 O O . GLY A 1 198 ? -5.198 -17.966 -6.111 1.00 87.69 198 GLY A O 1
ATOM 1451 N N . CYS A 1 199 ? -3.059 -17.296 -5.929 1.00 88.31 199 CYS A N 1
ATOM 1452 C CA . CYS A 1 199 ? -2.820 -17.955 -4.641 1.00 88.31 199 CYS A CA 1
ATOM 1453 C C . CYS A 1 199 ? -3.832 -17.503 -3.580 1.00 88.31 199 CYS A C 1
ATOM 1455 O O . CYS A 1 199 ? -4.416 -18.337 -2.884 1.00 88.31 199 CYS A O 1
ATOM 1457 N N . TRP A 1 200 ? -4.119 -16.201 -3.506 1.00 90.31 200 TRP A N 1
ATOM 1458 C CA . TRP A 1 200 ? -5.063 -15.664 -2.528 1.00 90.31 200 TRP A CA 1
ATOM 1459 C C . TRP A 1 200 ? -6.484 -16.220 -2.703 1.00 90.31 200 TRP A C 1
ATOM 1461 O O . TRP A 1 200 ? -7.110 -16.650 -1.731 1.00 90.31 200 TRP A O 1
ATOM 1471 N N . LEU A 1 201 ? -6.972 -16.289 -3.944 1.00 89.62 201 LEU A N 1
ATOM 1472 C CA . LEU A 1 201 ? -8.284 -16.853 -4.267 1.00 89.62 201 LEU A CA 1
ATOM 1473 C C . LEU A 1 201 ? -8.338 -18.372 -4.066 1.00 89.62 201 LEU A C 1
ATOM 1475 O O . LEU A 1 201 ? -9.381 -18.889 -3.667 1.00 89.62 201 LEU A O 1
ATOM 1479 N N . THR A 1 202 ? -7.242 -19.099 -4.302 1.00 86.94 202 THR A N 1
ATOM 1480 C CA . THR A 1 202 ? -7.203 -20.549 -4.033 1.00 86.94 202 THR A CA 1
ATOM 1481 C C . THR A 1 202 ? -7.255 -20.863 -2.541 1.00 86.94 202 THR A C 1
ATOM 1483 O O . THR A 1 202 ? -7.904 -21.832 -2.151 1.00 86.94 202 THR A O 1
ATOM 1486 N N . GLN A 1 203 ? -6.645 -20.021 -1.703 1.00 88.56 203 GLN A N 1
ATOM 1487 C CA . GLN A 1 203 ? -6.644 -20.206 -0.255 1.00 88.56 203 GLN A CA 1
ATOM 1488 C C . GLN A 1 203 ? -7.979 -19.801 0.391 1.00 88.56 203 GLN A C 1
ATOM 1490 O O . GLN A 1 203 ? -8.420 -20.453 1.334 1.00 88.56 203 GLN A O 1
ATOM 1495 N N . TYR A 1 204 ? -8.651 -18.763 -0.129 1.00 86.31 204 TYR A N 1
ATOM 1496 C CA . TYR A 1 204 ? -9.869 -18.192 0.468 1.00 86.31 204 TYR A CA 1
ATOM 1497 C C . TYR A 1 204 ? -11.009 -17.966 -0.542 1.00 86.31 204 TYR A C 1
ATOM 1499 O O . TYR A 1 204 ? -11.579 -16.876 -0.617 1.00 86.31 204 TYR A O 1
ATOM 1507 N N . ARG A 1 205 ? -11.383 -19.016 -1.289 1.00 79.56 205 ARG A N 1
ATOM 1508 C CA . ARG A 1 205 ? -12.342 -19.013 -2.420 1.00 79.56 205 ARG A CA 1
ATOM 1509 C C . ARG A 1 205 ? -13.483 -17.984 -2.339 1.00 79.56 205 ARG A C 1
ATOM 1511 O O . ARG A 1 205 ? -13.615 -17.155 -3.232 1.00 79.56 205 ARG A O 1
ATOM 1518 N N . SER A 1 206 ? -14.321 -18.042 -1.302 1.00 76.69 206 SER A N 1
ATOM 1519 C CA . SER A 1 206 ? -15.412 -17.076 -1.062 1.00 76.69 206 SER A CA 1
ATOM 1520 C C . SER A 1 206 ? -15.093 -16.061 0.044 1.00 76.69 206 SER A C 1
ATOM 1522 O O . SER A 1 206 ? -15.749 -15.019 0.140 1.00 76.69 206 SER A O 1
ATOM 1524 N N . GLY A 1 207 ? -14.069 -16.340 0.854 1.00 86.38 207 GLY A N 1
ATOM 1525 C CA . GLY A 1 207 ? -13.649 -15.514 1.983 1.00 86.38 207 GLY A CA 1
ATOM 1526 C C . GLY A 1 207 ? -13.133 -14.143 1.554 1.00 86.38 207 GLY A C 1
ATOM 1527 O O . GLY A 1 207 ? -13.410 -13.161 2.235 1.00 86.38 207 GLY A O 1
ATOM 1528 N N . VAL A 1 208 ? -12.474 -14.036 0.391 1.00 90.06 208 VAL A N 1
ATOM 1529 C CA . VAL A 1 208 ? -11.939 -12.756 -0.121 1.00 90.06 208 VAL A CA 1
ATOM 1530 C C . VAL A 1 208 ? -13.041 -11.713 -0.331 1.00 90.06 208 VAL A C 1
ATOM 1532 O O . VAL A 1 208 ? -12.956 -10.599 0.189 1.00 90.06 208 VAL A O 1
ATOM 1535 N N . PHE A 1 209 ? -14.113 -12.074 -1.043 1.00 89.50 209 PHE A N 1
ATOM 1536 C CA . PHE A 1 209 ? -15.235 -11.161 -1.290 1.00 89.50 209 PHE A CA 1
ATOM 1537 C C . PHE A 1 209 ? -15.961 -10.782 0.003 1.00 89.50 209 PHE A C 1
ATOM 1539 O O . PHE A 1 209 ? -16.337 -9.621 0.190 1.00 89.50 209 PHE A O 1
ATOM 1546 N N . ARG A 1 210 ? -16.134 -11.747 0.916 1.00 88.38 210 ARG A N 1
ATOM 1547 C CA . ARG A 1 210 ? -16.743 -11.505 2.229 1.00 88.38 210 ARG A CA 1
ATOM 1548 C C . ARG A 1 210 ? -15.893 -10.536 3.052 1.00 88.38 210 ARG A C 1
ATOM 1550 O O . ARG A 1 210 ? -16.435 -9.568 3.578 1.00 88.38 210 ARG A O 1
ATOM 1557 N N . ALA A 1 211 ? -14.577 -10.738 3.087 1.00 89.81 211 ALA A N 1
ATOM 1558 C CA . ALA A 1 211 ? -13.636 -9.888 3.805 1.00 89.81 211 ALA A CA 1
ATOM 1559 C C . ALA A 1 211 ? -13.660 -8.442 3.293 1.00 89.81 211 ALA A C 1
ATOM 1561 O O . ALA A 1 211 ? -13.768 -7.514 4.091 1.00 89.81 211 ALA A O 1
ATOM 1562 N N . PHE A 1 212 ? -13.663 -8.239 1.971 1.00 91.00 212 PHE A N 1
ATOM 1563 C CA . PHE A 1 212 ? -13.796 -6.905 1.373 1.00 91.00 212 PHE A CA 1
ATOM 1564 C C . PHE A 1 212 ? -15.115 -6.222 1.741 1.00 91.00 212 PHE A C 1
ATOM 1566 O O . PHE A 1 212 ? -15.133 -5.052 2.132 1.00 91.00 212 PHE A O 1
ATOM 1573 N N . ARG A 1 213 ? -16.232 -6.952 1.641 1.00 87.88 213 ARG A N 1
ATOM 1574 C CA . ARG A 1 213 ? -17.559 -6.417 1.964 1.00 87.88 213 ARG A CA 1
ATOM 1575 C C . ARG A 1 213 ? -17.660 -6.018 3.436 1.00 87.88 213 ARG A C 1
ATOM 1577 O O . ARG A 1 213 ? -18.185 -4.946 3.738 1.00 87.88 213 ARG A O 1
ATOM 1584 N N . LEU A 1 214 ? -17.144 -6.860 4.331 1.00 87.69 214 LEU A N 1
ATOM 1585 C CA . LEU A 1 214 ? -17.108 -6.609 5.772 1.00 87.69 214 LEU A CA 1
ATOM 1586 C C . LEU A 1 214 ? -16.174 -5.450 6.119 1.00 87.69 214 LEU A C 1
ATOM 1588 O O . LEU A 1 214 ? -16.539 -4.610 6.933 1.00 87.69 214 LEU A O 1
ATOM 1592 N N . ALA A 1 215 ? -15.020 -5.336 5.461 1.00 86.38 215 ALA A N 1
ATOM 1593 C CA . ALA A 1 215 ? -14.125 -4.201 5.658 1.00 86.38 215 ALA A CA 1
ATOM 1594 C C . ALA A 1 215 ? -14.797 -2.877 5.274 1.00 86.38 215 ALA A C 1
ATOM 1596 O O . ALA A 1 215 ? -14.648 -1.874 5.974 1.00 86.38 215 ALA A O 1
ATOM 1597 N N . TRP A 1 216 ? -15.589 -2.864 4.198 1.00 84.25 216 TRP A N 1
ATOM 1598 C CA . TRP A 1 216 ? -16.278 -1.654 3.758 1.00 84.25 216 TRP A CA 1
ATOM 1599 C C . TRP A 1 216 ? -17.489 -1.291 4.620 1.00 84.25 216 TRP A C 1
ATOM 1601 O O . TRP A 1 216 ? -17.705 -0.116 4.942 1.00 84.25 216 TRP A O 1
ATOM 1611 N N . ASN A 1 217 ? -18.249 -2.306 5.030 1.00 83.25 217 ASN A N 1
ATOM 1612 C CA . ASN A 1 217 ? -19.391 -2.184 5.922 1.00 83.25 217 ASN A CA 1
ATOM 1613 C C . ASN A 1 217 ? -19.139 -2.936 7.239 1.00 83.25 217 ASN A C 1
ATOM 1615 O O . ASN A 1 217 ? -19.774 -3.965 7.499 1.00 83.25 217 ASN A O 1
ATOM 1619 N N . PRO A 1 218 ? -18.236 -2.418 8.091 1.00 70.06 218 PRO A N 1
ATOM 1620 C CA . PRO A 1 218 ? -17.871 -3.104 9.314 1.00 70.06 218 PRO A CA 1
ATOM 1621 C C . PRO A 1 218 ? -19.064 -3.194 10.258 1.00 70.06 218 PRO A C 1
ATOM 1623 O O . PRO A 1 218 ? -19.168 -4.177 10.974 1.00 70.06 218 PRO A O 1
ATOM 1626 N N . ALA A 1 219 ? -20.018 -2.256 10.217 1.00 68.06 219 ALA A N 1
ATOM 1627 C CA . ALA A 1 219 ? -21.218 -2.263 11.057 1.00 68.06 219 ALA A CA 1
ATOM 1628 C C . ALA A 1 219 ? -22.100 -3.517 10.890 1.00 68.06 219 ALA A C 1
ATOM 1630 O O . ALA A 1 219 ? -22.784 -3.886 11.836 1.00 68.06 219 ALA A O 1
ATOM 1631 N N . ALA A 1 220 ? -22.055 -4.186 9.735 1.00 66.75 220 ALA A N 1
ATOM 1632 C CA . ALA A 1 220 ? -22.923 -5.324 9.432 1.00 66.75 220 ALA A CA 1
ATOM 1633 C C . ALA A 1 220 ? -22.394 -6.690 9.906 1.00 66.75 220 ALA A C 1
ATOM 1635 O O . ALA A 1 220 ? -23.131 -7.667 9.826 1.00 66.75 220 ALA A O 1
ATOM 1636 N N . GLY A 1 221 ? -21.134 -6.783 10.342 1.00 69.19 221 GLY A N 1
ATOM 1637 C CA . GLY A 1 221 ? -20.512 -8.065 10.687 1.00 69.19 221 GLY A CA 1
ATOM 1638 C C . GLY A 1 221 ? -20.345 -8.318 12.181 1.00 69.19 221 GLY A C 1
ATOM 1639 O O . GLY A 1 221 ? -20.038 -7.397 12.951 1.00 69.19 221 GLY A O 1
ATOM 1640 N N . GLU A 1 222 ? -20.490 -9.591 12.543 1.00 79.19 222 GLU A N 1
ATOM 1641 C CA . GLU A 1 222 ? -20.173 -10.162 13.852 1.00 79.19 222 GLU A CA 1
ATOM 1642 C C . GLU A 1 222 ? -18.649 -10.180 14.111 1.00 79.19 222 GLU A C 1
ATOM 1644 O O . GLU A 1 222 ? -17.841 -10.095 13.184 1.00 79.19 222 GLU A O 1
ATOM 1649 N N . THR A 1 223 ? -18.222 -10.260 15.375 1.00 77.06 223 THR A N 1
ATOM 1650 C CA . THR A 1 223 ? -16.797 -10.243 15.77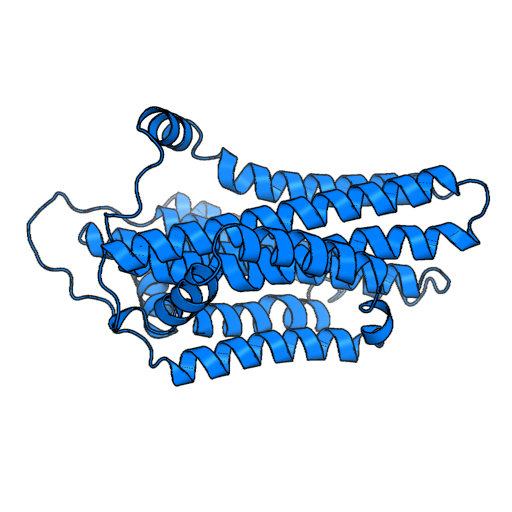6 1.00 77.06 223 THR A CA 1
ATOM 1651 C C . THR A 1 223 ? -15.993 -11.418 15.213 1.00 77.06 223 THR A C 1
ATOM 1653 O O . THR A 1 223 ? -14.835 -11.235 14.820 1.00 77.06 223 THR A O 1
ATOM 1656 N N . GLN A 1 224 ? -16.597 -12.605 15.118 1.00 80.19 224 GLN A N 1
ATOM 1657 C CA . GLN A 1 224 ? -15.958 -13.783 14.527 1.00 80.19 224 GLN A CA 1
ATOM 1658 C C . GLN A 1 224 ? -15.657 -13.567 13.035 1.00 80.19 224 GLN A C 1
ATOM 1660 O O . GLN A 1 224 ? -14.521 -13.759 12.596 1.00 80.19 224 GLN A O 1
ATOM 1665 N N . ASP A 1 225 ? -16.633 -13.053 12.285 1.00 84.19 225 ASP A N 1
ATOM 1666 C CA . ASP A 1 225 ? -16.497 -12.734 10.860 1.00 84.19 225 ASP A CA 1
ATOM 1667 C C . ASP A 1 225 ? -15.439 -11.652 10.594 1.00 84.19 225 ASP A C 1
ATOM 1669 O O . ASP A 1 225 ? -14.729 -11.691 9.589 1.00 84.19 225 ASP A O 1
ATOM 1673 N N . MET A 1 226 ? -15.313 -10.674 11.498 1.00 81.38 226 MET A N 1
ATOM 1674 C CA . MET A 1 226 ? -14.300 -9.617 11.395 1.00 81.38 226 MET A CA 1
ATOM 1675 C C . MET A 1 226 ? -12.882 -10.163 11.585 1.00 81.38 226 MET A C 1
ATOM 1677 O O . MET A 1 226 ? -11.955 -9.717 10.909 1.00 81.38 226 MET A O 1
ATOM 1681 N N . THR A 1 227 ? -12.703 -11.144 12.472 1.00 83.69 227 THR A N 1
ATOM 1682 C CA . THR A 1 227 ? -11.399 -11.789 12.682 1.00 83.69 227 THR A CA 1
ATOM 1683 C C . THR A 1 227 ? -10.987 -12.604 11.458 1.00 83.69 227 THR A C 1
ATOM 1685 O O . THR A 1 227 ? -9.845 -12.500 11.009 1.00 83.69 227 THR A O 1
ATOM 1688 N N . GLU A 1 228 ? -11.925 -13.352 10.870 1.00 86.12 228 GLU A N 1
ATOM 1689 C CA . GLU A 1 228 ? -11.699 -14.073 9.613 1.00 86.12 228 GLU A CA 1
ATOM 1690 C C . GLU A 1 228 ? -11.345 -13.092 8.484 1.00 86.12 228 GLU A C 1
ATOM 1692 O O . GLU A 1 228 ? -10.329 -13.255 7.807 1.00 86.12 228 GLU A O 1
ATOM 1697 N N . ALA A 1 229 ? -12.112 -12.007 8.335 1.00 88.94 229 ALA A N 1
ATOM 1698 C CA . 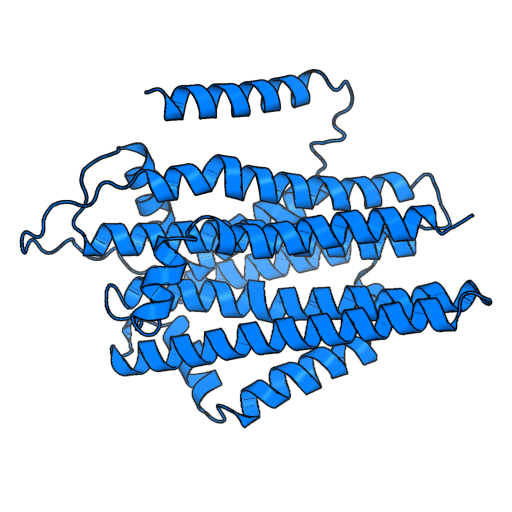ALA A 1 229 ? -11.843 -10.974 7.337 1.00 88.94 229 ALA A CA 1
ATOM 1699 C C . ALA A 1 229 ? -10.446 -10.351 7.494 1.00 88.94 229 ALA A C 1
ATOM 1701 O O . ALA A 1 229 ? -9.745 -10.143 6.502 1.00 88.94 229 ALA A O 1
ATOM 1702 N N . TYR A 1 230 ? -10.016 -10.088 8.732 1.00 88.31 230 TYR A N 1
ATOM 1703 C CA . TYR A 1 230 ? -8.678 -9.575 9.017 1.00 88.31 230 TYR A CA 1
ATOM 1704 C C . TYR A 1 230 ? -7.583 -10.553 8.568 1.00 88.31 230 TYR A C 1
ATOM 1706 O O . TYR A 1 230 ? -6.614 -10.138 7.930 1.00 88.31 230 TYR A O 1
ATOM 1714 N N . GLN A 1 231 ? -7.737 -11.848 8.863 1.00 88.44 231 GLN A N 1
ATOM 1715 C CA . GLN A 1 231 ? -6.780 -12.881 8.454 1.00 88.44 231 GLN A CA 1
ATOM 1716 C C . GLN A 1 231 ? -6.706 -13.008 6.930 1.00 88.44 231 GLN A C 1
ATOM 1718 O O . GLN A 1 231 ? -5.609 -13.000 6.375 1.00 88.44 231 GLN A O 1
ATOM 1723 N N . VAL A 1 232 ? -7.855 -13.027 6.249 1.00 90.38 232 VAL A N 1
ATOM 1724 C CA . VAL A 1 232 ? -7.931 -13.087 4.782 1.00 90.38 232 VAL A CA 1
ATOM 1725 C C . VAL A 1 232 ? -7.212 -11.897 4.141 1.00 90.38 232 VAL A C 1
ATOM 1727 O O . VAL A 1 232 ? -6.420 -12.088 3.216 1.00 90.38 232 VAL A O 1
ATOM 1730 N N . LEU A 1 233 ? -7.448 -10.675 4.633 1.00 90.69 233 LEU A N 1
ATOM 1731 C CA . LEU A 1 233 ? -6.796 -9.461 4.122 1.00 90.69 233 LEU A CA 1
ATOM 1732 C C . LEU A 1 233 ? -5.292 -9.441 4.419 1.00 90.69 233 LEU A C 1
ATOM 1734 O O . LEU A 1 233 ? -4.504 -9.040 3.561 1.00 90.69 233 LEU A O 1
ATOM 1738 N N . ARG A 1 234 ? -4.883 -9.917 5.601 1.00 89.88 234 ARG A N 1
ATOM 1739 C CA . ARG A 1 234 ? -3.470 -10.050 5.971 1.00 89.88 234 ARG A CA 1
ATOM 1740 C C . ARG A 1 234 ? -2.741 -11.026 5.062 1.00 89.88 234 ARG A C 1
ATOM 1742 O O . ARG A 1 234 ? -1.684 -10.683 4.542 1.00 89.88 234 ARG A O 1
ATOM 1749 N N . THR A 1 235 ? -3.313 -12.204 4.829 1.00 86.44 235 THR A N 1
ATOM 1750 C CA . THR A 1 235 ? -2.723 -13.178 3.910 1.00 86.44 235 THR A CA 1
ATOM 1751 C C . THR A 1 235 ? -2.655 -12.626 2.489 1.00 86.44 235 THR A C 1
ATOM 1753 O O . THR A 1 235 ? -1.624 -12.770 1.844 1.00 86.44 235 THR A O 1
ATOM 1756 N N . GLY A 1 236 ? -3.697 -11.929 2.020 1.00 87.94 236 GLY A N 1
ATOM 1757 C CA . GLY A 1 236 ? -3.680 -11.278 0.708 1.00 87.94 236 GLY A CA 1
ATOM 1758 C C . GLY A 1 236 ? -2.533 -10.277 0.570 1.00 87.94 236 GLY A C 1
ATOM 1759 O O . GLY A 1 236 ? -1.761 -10.349 -0.383 1.00 87.94 236 GLY A O 1
ATOM 1760 N N . ARG A 1 237 ? -2.363 -9.386 1.555 1.00 91.25 237 ARG A N 1
ATOM 1761 C CA . ARG A 1 237 ? -1.232 -8.446 1.601 1.00 91.25 237 ARG A 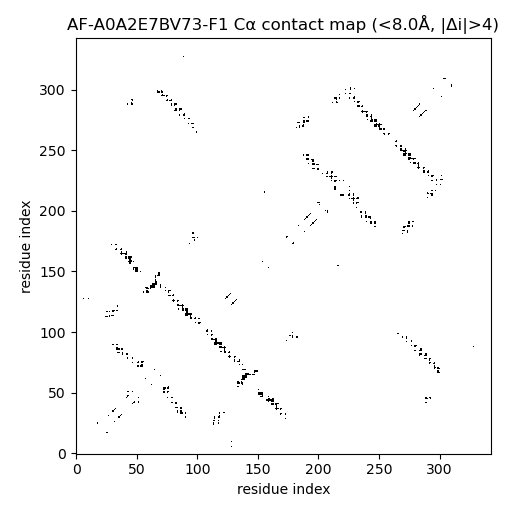CA 1
ATOM 1762 C C . ARG A 1 237 ? 0.112 -9.165 1.518 1.00 91.25 237 ARG A C 1
ATOM 1764 O O . ARG A 1 237 ? 0.955 -8.777 0.712 1.00 91.25 237 ARG A O 1
ATOM 1771 N N . ASP A 1 238 ? 0.312 -10.176 2.359 1.00 86.69 238 ASP A N 1
ATOM 1772 C CA . ASP A 1 238 ? 1.591 -10.874 2.461 1.00 86.69 238 ASP A CA 1
ATOM 1773 C C . ASP A 1 238 ? 1.904 -11.627 1.145 1.00 86.69 238 ASP A C 1
ATOM 1775 O O . ASP A 1 238 ? 3.026 -11.545 0.651 1.00 86.69 238 ASP A O 1
ATOM 1779 N N . LEU A 1 239 ? 0.902 -12.245 0.501 1.00 86.81 239 LEU A N 1
ATOM 1780 C CA . LEU A 1 239 ? 1.040 -12.889 -0.815 1.00 86.81 239 LEU A CA 1
ATOM 1781 C C . LEU A 1 239 ? 1.398 -11.899 -1.933 1.00 86.81 239 LEU A C 1
ATOM 1783 O O . LEU A 1 239 ? 2.278 -12.182 -2.753 1.00 86.81 239 LEU A O 1
ATOM 1787 N N . PHE A 1 240 ? 0.754 -10.728 -1.976 1.00 91.56 240 PHE A N 1
ATOM 1788 C CA . PHE A 1 240 ? 1.091 -9.701 -2.965 1.00 91.56 240 PHE A CA 1
ATOM 1789 C C . PHE A 1 240 ? 2.521 -9.194 -2.782 1.00 91.56 240 PHE A C 1
ATOM 1791 O O . PHE A 1 240 ? 3.263 -9.115 -3.757 1.00 91.56 240 PHE A O 1
ATOM 1798 N N . LEU A 1 241 ? 2.946 -8.916 -1.548 1.00 89.31 241 LEU A N 1
ATOM 1799 C CA . LEU A 1 241 ? 4.317 -8.477 -1.276 1.00 89.31 241 LEU A CA 1
ATOM 1800 C C . LEU A 1 241 ? 5.357 -9.545 -1.630 1.00 89.31 241 LEU A C 1
ATOM 1802 O O . LEU A 1 241 ? 6.388 -9.222 -2.218 1.00 89.31 241 LEU A O 1
ATOM 1806 N N . MET A 1 242 ? 5.081 -10.814 -1.323 1.00 88.06 242 MET A N 1
ATOM 1807 C CA . MET A 1 242 ? 5.972 -11.922 -1.674 1.00 88.06 242 MET A CA 1
ATOM 1808 C C . MET A 1 242 ? 6.118 -12.074 -3.188 1.00 88.06 242 MET A C 1
ATOM 1810 O O . MET A 1 242 ? 7.236 -12.175 -3.688 1.00 88.06 242 MET A O 1
ATOM 1814 N N . THR A 1 243 ? 5.011 -12.043 -3.932 1.00 88.31 243 THR A N 1
ATOM 1815 C CA . THR A 1 243 ? 5.055 -12.139 -5.401 1.00 88.31 243 THR A CA 1
ATOM 1816 C C . THR A 1 243 ? 5.736 -10.932 -6.039 1.00 88.31 243 THR A C 1
ATOM 1818 O O . THR A 1 243 ? 6.542 -11.104 -6.948 1.00 88.31 243 THR A O 1
ATOM 1821 N N . GLY A 1 244 ? 5.540 -9.728 -5.500 1.00 90.06 244 GLY A N 1
ATOM 1822 C CA . GLY A 1 244 ? 6.319 -8.552 -5.893 1.00 90.06 244 GLY A CA 1
ATOM 1823 C C . GLY A 1 244 ? 7.823 -8.722 -5.689 1.00 90.06 244 GLY A C 1
ATOM 1824 O O . GLY A 1 244 ? 8.602 -8.424 -6.592 1.00 90.06 244 GLY A O 1
ATOM 1825 N N . GLY A 1 245 ? 8.229 -9.251 -4.531 1.00 90.44 245 GLY A N 1
ATOM 1826 C CA . GLY A 1 245 ? 9.626 -9.574 -4.242 1.00 90.44 245 GLY A CA 1
ATOM 1827 C C . GLY A 1 245 ? 10.211 -10.594 -5.222 1.00 90.44 245 GLY A C 1
ATOM 1828 O O . GLY A 1 245 ? 11.314 -10.398 -5.723 1.00 90.44 245 GLY A O 1
ATOM 1829 N N . VAL A 1 246 ? 9.456 -11.642 -5.568 1.00 90.69 246 VAL A N 1
ATOM 1830 C CA . VAL A 1 246 ? 9.865 -12.620 -6.593 1.00 90.69 246 VAL A CA 1
ATOM 1831 C C . VAL A 1 246 ? 10.073 -11.946 -7.951 1.00 90.69 246 VAL A C 1
ATOM 1833 O O . VAL A 1 246 ? 11.099 -12.173 -8.588 1.00 90.69 246 VAL A O 1
ATOM 1836 N N . GLY A 1 247 ? 9.150 -11.083 -8.384 1.00 91.75 247 GLY A N 1
ATOM 1837 C CA . GLY A 1 247 ? 9.283 -10.356 -9.650 1.00 91.75 247 GLY A CA 1
ATOM 1838 C C . GLY A 1 247 ? 10.457 -9.373 -9.666 1.00 91.75 247 GLY A C 1
ATOM 1839 O O . GLY A 1 247 ? 11.162 -9.267 -10.669 1.00 91.75 247 GLY A O 1
ATOM 1840 N N . PHE A 1 248 ? 10.744 -8.728 -8.533 1.00 92.62 248 PHE A N 1
ATOM 1841 C CA . PHE A 1 248 ? 11.949 -7.916 -8.367 1.00 92.62 248 PHE A CA 1
ATOM 1842 C C . PHE A 1 248 ? 13.229 -8.736 -8.574 1.00 92.62 248 PHE A C 1
ATOM 1844 O O . PHE A 1 248 ? 14.102 -8.352 -9.358 1.00 92.62 248 PHE A O 1
ATOM 1851 N N . PHE A 1 249 ? 13.333 -9.896 -7.920 1.00 92.50 249 PHE A N 1
ATOM 1852 C CA . PHE A 1 249 ? 14.486 -10.781 -8.093 1.00 92.50 249 PHE A CA 1
ATOM 1853 C C . PHE A 1 249 ? 14.587 -11.340 -9.517 1.00 92.50 249 PHE A C 1
ATOM 1855 O O . PHE A 1 249 ? 15.683 -11.419 -10.064 1.00 92.50 249 PHE A O 1
ATOM 1862 N N . MET A 1 250 ? 13.462 -11.651 -10.162 1.00 92.00 250 MET A N 1
ATOM 1863 C CA . MET A 1 250 ? 13.446 -12.093 -11.559 1.00 92.00 250 MET A CA 1
ATOM 1864 C C . MET A 1 250 ? 13.983 -11.011 -12.510 1.00 92.00 250 MET A C 1
ATOM 1866 O O . MET A 1 250 ? 14.827 -11.299 -13.357 1.00 92.00 250 MET A O 1
ATOM 1870 N N . GLY A 1 251 ? 13.535 -9.762 -12.360 1.00 90.75 251 GLY A N 1
ATOM 1871 C CA . GLY A 1 251 ? 13.990 -8.666 -13.217 1.00 90.75 251 GLY A CA 1
ATOM 1872 C C . GLY A 1 251 ? 15.457 -8.294 -12.977 1.00 90.75 251 GLY A C 1
ATOM 1873 O O . GLY A 1 251 ? 16.210 -8.112 -13.932 1.00 90.75 251 GLY A O 1
ATOM 1874 N N . THR A 1 252 ? 15.909 -8.277 -11.717 1.00 90.50 252 THR A N 1
ATOM 1875 C CA . THR A 1 252 ? 17.335 -8.062 -11.392 1.00 90.50 252 THR A CA 1
ATOM 1876 C C . THR A 1 252 ? 18.230 -9.183 -11.924 1.00 90.50 252 THR A C 1
ATOM 1878 O O . THR A 1 252 ? 19.289 -8.897 -12.479 1.00 90.50 252 THR A O 1
ATOM 1881 N N . MET A 1 253 ? 17.795 -10.447 -11.860 1.00 92.06 253 MET A N 1
ATOM 1882 C CA . MET A 1 253 ? 18.490 -11.549 -12.538 1.00 92.06 253 MET A CA 1
ATOM 1883 C C . MET A 1 253 ? 18.582 -11.328 -14.053 1.00 92.06 253 MET A C 1
ATOM 1885 O O . MET A 1 253 ? 19.639 -11.567 -14.636 1.00 92.06 253 MET A O 1
ATOM 1889 N N . GLY A 1 254 ? 17.518 -10.822 -14.683 1.00 89.44 254 GLY A N 1
ATOM 1890 C CA . GLY A 1 254 ? 17.521 -10.463 -16.103 1.00 89.44 254 GLY A CA 1
ATOM 1891 C C . GLY A 1 254 ? 18.568 -9.400 -16.452 1.00 89.44 254 GLY A C 1
ATOM 1892 O O . GLY A 1 254 ? 19.232 -9.509 -17.483 1.00 89.44 254 GLY A O 1
ATOM 1893 N N . VAL A 1 255 ? 18.791 -8.420 -15.570 1.00 90.81 255 VAL A N 1
ATOM 1894 C CA . VAL A 1 255 ? 19.859 -7.421 -15.745 1.00 90.81 255 VAL A CA 1
ATOM 1895 C C . VAL A 1 255 ? 21.238 -8.086 -15.723 1.00 90.81 255 VAL A C 1
ATOM 1897 O O . VAL A 1 255 ? 22.024 -7.881 -16.647 1.00 90.81 255 VAL A O 1
ATOM 1900 N N . PHE A 1 256 ? 21.522 -8.940 -14.730 1.00 89.75 256 PHE A N 1
ATOM 1901 C CA . PHE A 1 256 ? 22.819 -9.626 -14.628 1.00 89.75 256 PHE A CA 1
ATOM 1902 C C . PHE A 1 256 ? 23.109 -10.563 -15.809 1.00 89.75 256 PHE A C 1
ATOM 1904 O O . PHE A 1 256 ? 24.260 -10.708 -16.214 1.00 89.75 256 PHE A O 1
ATOM 1911 N N . GLN A 1 257 ? 22.079 -11.174 -16.398 1.00 90.56 257 GLN A N 1
ATOM 1912 C CA . GLN A 1 257 ? 22.230 -12.039 -17.573 1.00 90.56 257 GLN A CA 1
ATOM 1913 C C . GLN A 1 257 ? 22.566 -11.269 -18.857 1.00 90.56 257 GLN A C 1
ATOM 1915 O O . GLN A 1 257 ? 23.124 -11.847 -19.787 1.00 90.56 257 GLN A O 1
ATOM 1920 N N . ASN A 1 258 ? 22.244 -9.975 -18.914 1.00 89.88 258 ASN A N 1
ATOM 1921 C CA . ASN A 1 258 ? 22.371 -9.151 -20.114 1.00 89.88 258 ASN A CA 1
ATOM 1922 C C . ASN A 1 258 ? 23.396 -8.015 -19.958 1.00 89.88 258 ASN A C 1
ATOM 1924 O O . ASN A 1 258 ? 23.344 -7.047 -20.709 1.00 89.88 258 ASN A O 1
ATOM 1928 N N . LEU A 1 259 ? 24.366 -8.137 -19.039 1.00 87.38 259 LEU A N 1
ATOM 1929 C CA . LEU A 1 259 ? 25.411 -7.115 -18.832 1.00 87.38 259 LEU A CA 1
ATOM 1930 C C . LEU A 1 259 ? 26.231 -6.803 -20.094 1.00 87.38 259 LEU A C 1
ATOM 1932 O O . LEU A 1 259 ? 26.788 -5.718 -20.214 1.00 87.38 259 LEU A O 1
ATOM 1936 N N . ASN A 1 260 ? 26.281 -7.738 -21.043 1.00 88.00 260 ASN A N 1
ATOM 1937 C CA . ASN A 1 260 ? 27.011 -7.576 -22.299 1.00 88.00 260 ASN A CA 1
ATOM 1938 C C . ASN A 1 260 ? 26.203 -6.831 -23.385 1.00 88.00 260 ASN A C 1
ATOM 1940 O O . ASN A 1 260 ? 26.763 -6.509 -24.429 1.00 88.00 260 ASN A O 1
ATOM 1944 N N . ASP A 1 261 ? 24.905 -6.576 -23.172 1.00 86.50 261 ASP A N 1
ATOM 1945 C CA . ASP A 1 261 ? 24.012 -5.891 -24.120 1.00 86.50 261 ASP A CA 1
ATOM 1946 C C . ASP A 1 261 ? 23.140 -4.844 -23.390 1.00 86.50 261 ASP A C 1
ATOM 1948 O O . ASP A 1 261 ? 22.062 -5.171 -22.874 1.00 86.50 261 ASP A O 1
ATOM 1952 N N . PRO A 1 262 ? 23.572 -3.567 -23.369 1.00 81.31 262 PRO A N 1
ATOM 1953 C CA . PRO A 1 262 ? 22.863 -2.479 -22.691 1.00 81.31 262 PRO A CA 1
ATOM 1954 C C . PRO A 1 262 ? 21.408 -2.297 -23.142 1.00 81.31 262 PRO A C 1
ATOM 1956 O O . PRO A 1 262 ? 20.565 -1.861 -22.357 1.00 81.31 262 PRO A O 1
ATOM 1959 N N . SER A 1 263 ? 21.081 -2.685 -24.379 1.00 86.75 263 SER A N 1
ATOM 1960 C CA . SER A 1 263 ? 19.736 -2.547 -24.954 1.00 86.75 263 SER A CA 1
ATOM 1961 C C . SER A 1 263 ? 18.690 -3.390 -24.213 1.00 86.75 263 SER A C 1
ATOM 1963 O O . SER A 1 263 ? 17.502 -3.069 -24.231 1.00 86.75 263 SER A O 1
ATOM 1965 N N . LYS A 1 264 ? 19.113 -4.471 -23.543 1.00 85.56 264 LYS A N 1
ATOM 1966 C CA . LYS A 1 264 ? 18.235 -5.421 -22.833 1.00 85.56 264 LYS A CA 1
ATOM 1967 C C . LYS A 1 264 ? 18.114 -5.155 -21.329 1.00 85.56 264 LYS A C 1
ATOM 1969 O O . LYS A 1 264 ? 17.305 -5.800 -20.653 1.00 85.56 264 LYS A O 1
ATOM 1974 N N . ILE A 1 265 ? 18.866 -4.188 -20.802 1.00 85.62 265 ILE A N 1
ATOM 1975 C CA . ILE A 1 265 ? 18.823 -3.813 -19.382 1.00 85.62 265 ILE A CA 1
ATOM 1976 C C . ILE A 1 265 ? 17.493 -3.125 -19.043 1.00 85.62 265 ILE A C 1
ATOM 1978 O O . ILE A 1 265 ? 16.863 -3.472 -18.044 1.00 85.62 265 ILE A O 1
ATOM 1982 N N . GLY A 1 266 ? 17.026 -2.211 -19.903 1.00 83.38 266 GLY A N 1
ATOM 1983 C CA . GLY A 1 266 ? 15.780 -1.459 -19.701 1.00 83.38 266 GLY A CA 1
ATOM 1984 C C . GLY A 1 266 ? 14.549 -2.350 -19.475 1.00 83.38 266 GLY A C 1
ATOM 1985 O O . GLY A 1 266 ? 13.910 -2.227 -18.427 1.00 83.38 266 GLY A O 1
ATOM 1986 N N . PRO A 1 267 ? 14.238 -3.298 -20.384 1.00 87.56 267 PRO A N 1
ATOM 1987 C CA . PRO A 1 267 ? 13.120 -4.228 -20.205 1.00 87.56 267 PRO A CA 1
ATOM 1988 C C . PRO A 1 267 ? 13.222 -5.087 -18.933 1.00 87.56 267 PRO A C 1
ATOM 1990 O O . PRO A 1 267 ? 12.228 -5.273 -18.234 1.00 87.56 267 PRO A O 1
ATOM 1993 N N . SER A 1 268 ? 14.420 -5.569 -18.585 1.00 89.81 268 SER A N 1
ATOM 1994 C CA . SER A 1 268 ? 14.631 -6.396 -17.384 1.00 89.81 268 SER A CA 1
ATOM 1995 C C . SER A 1 268 ? 14.393 -5.605 -16.092 1.00 89.81 268 SER A C 1
ATOM 1997 O O . SER A 1 268 ? 13.762 -6.094 -15.152 1.00 89.81 268 SER A O 1
ATOM 1999 N N . MET A 1 269 ? 14.841 -4.348 -16.062 1.00 88.94 269 MET A N 1
ATOM 2000 C CA . MET A 1 269 ? 14.616 -3.448 -14.934 1.00 88.94 269 MET A CA 1
ATOM 2001 C C . MET A 1 269 ? 13.140 -3.044 -14.799 1.00 88.94 269 MET A C 1
ATOM 2003 O O . MET A 1 269 ? 12.633 -2.931 -13.681 1.00 88.94 269 MET A O 1
ATOM 2007 N N . ALA A 1 270 ? 12.425 -2.879 -15.918 1.00 89.44 270 ALA A N 1
ATOM 2008 C CA . ALA A 1 270 ? 10.993 -2.589 -15.908 1.00 89.44 270 ALA A CA 1
ATOM 2009 C C . ALA A 1 270 ? 10.199 -3.703 -15.206 1.00 89.44 270 ALA A C 1
ATOM 2011 O O . ALA A 1 270 ? 9.398 -3.406 -14.323 1.00 89.44 270 ALA A O 1
ATOM 2012 N N . ILE A 1 271 ? 10.487 -4.978 -15.499 1.00 91.31 271 ILE A N 1
ATOM 2013 C CA . ILE A 1 271 ? 9.848 -6.119 -14.814 1.00 91.31 271 ILE A CA 1
ATOM 2014 C C . ILE A 1 271 ? 10.069 -6.036 -13.295 1.00 91.31 271 ILE A C 1
ATOM 2016 O O . ILE A 1 271 ? 9.126 -6.237 -12.522 1.00 91.31 271 ILE A O 1
ATOM 2020 N N . ALA A 1 272 ? 11.288 -5.697 -12.857 1.00 92.50 272 ALA A N 1
ATOM 2021 C CA . ALA A 1 272 ? 11.619 -5.599 -11.438 1.00 92.50 272 ALA A CA 1
ATOM 2022 C C . ALA A 1 272 ? 10.821 -4.494 -10.725 1.00 92.50 272 ALA A C 1
ATOM 2024 O O . ALA A 1 272 ? 10.187 -4.742 -9.695 1.00 92.50 272 ALA A O 1
ATOM 2025 N N . LEU A 1 273 ? 10.831 -3.277 -11.278 1.00 92.00 273 LEU A N 1
ATOM 2026 C CA . LEU A 1 273 ? 10.155 -2.125 -10.678 1.00 92.00 273 LEU A CA 1
ATOM 2027 C C . LEU A 1 273 ? 8.630 -2.241 -10.749 1.00 92.00 273 LEU A C 1
ATOM 2029 O O . LEU A 1 273 ? 7.949 -1.898 -9.783 1.00 92.00 273 LEU A O 1
ATOM 2033 N N . LEU A 1 274 ? 8.081 -2.755 -11.853 1.00 93.00 274 LEU A N 1
ATOM 2034 C CA . LEU A 1 274 ? 6.634 -2.889 -12.032 1.00 93.00 274 LEU A CA 1
ATOM 2035 C C . LEU A 1 274 ? 6.043 -3.994 -11.161 1.00 93.00 274 LEU A C 1
ATOM 2037 O O . LEU A 1 274 ? 4.953 -3.819 -10.618 1.00 93.00 274 LEU A O 1
ATOM 2041 N N . SER A 1 275 ? 6.785 -5.078 -10.923 1.00 94.50 275 SER A N 1
ATOM 2042 C CA . SER A 1 275 ? 6.370 -6.108 -9.962 1.00 94.50 275 SER A CA 1
ATOM 2043 C C . SER A 1 275 ? 6.242 -5.534 -8.544 1.00 94.50 275 SER A C 1
ATOM 2045 O O . SER A 1 275 ? 5.263 -5.796 -7.836 1.00 94.50 275 SER A O 1
ATOM 2047 N N . LEU A 1 276 ? 7.190 -4.688 -8.127 1.00 92.38 276 LEU A N 1
ATOM 2048 C CA . LEU A 1 276 ? 7.109 -3.985 -6.842 1.00 92.38 276 LEU A CA 1
ATOM 2049 C C . LEU A 1 276 ? 5.983 -2.961 -6.808 1.00 92.38 276 LEU A C 1
ATOM 2051 O O . LEU A 1 276 ? 5.243 -2.888 -5.832 1.00 92.38 276 LEU A O 1
ATOM 2055 N N . PHE A 1 277 ? 5.812 -2.203 -7.884 1.00 92.62 277 PHE A N 1
ATOM 2056 C CA . PHE A 1 277 ? 4.719 -1.254 -7.996 1.00 92.62 277 PHE A CA 1
ATOM 2057 C C . PHE A 1 277 ? 3.352 -1.943 -7.830 1.00 92.62 277 PHE A C 1
ATOM 2059 O O . PHE A 1 277 ? 2.577 -1.547 -6.959 1.00 92.62 277 PHE A O 1
ATOM 2066 N N . TYR A 1 278 ? 3.067 -3.011 -8.585 1.00 94.06 278 TYR A N 1
ATOM 2067 C CA . TYR A 1 278 ? 1.782 -3.718 -8.510 1.00 94.06 278 TYR A CA 1
ATOM 2068 C C . TYR A 1 278 ? 1.546 -4.373 -7.143 1.00 94.06 278 TYR A C 1
ATOM 2070 O O . TYR A 1 278 ? 0.438 -4.318 -6.610 1.00 94.06 278 TYR A O 1
ATOM 2078 N N . SER A 1 279 ? 2.580 -4.965 -6.545 1.00 93.25 279 SER A N 1
ATOM 2079 C CA . SER A 1 279 ? 2.482 -5.597 -5.223 1.00 93.25 279 SER A CA 1
ATOM 2080 C C . SER A 1 279 ? 2.267 -4.598 -4.090 1.00 93.25 279 SER A C 1
ATOM 2082 O O . SER A 1 279 ? 1.440 -4.848 -3.215 1.00 93.25 279 SER A O 1
ATOM 2084 N N . LEU A 1 280 ? 2.955 -3.453 -4.102 1.00 91.00 280 LEU A N 1
ATOM 2085 C CA . LEU A 1 280 ? 2.725 -2.373 -3.140 1.00 91.00 280 LEU A CA 1
ATOM 2086 C C . LEU A 1 280 ? 1.330 -1.772 -3.326 1.00 91.00 280 LEU A C 1
ATOM 2088 O O . LEU A 1 280 ? 0.646 -1.489 -2.342 1.00 91.00 280 LEU A O 1
ATOM 2092 N N . TYR A 1 281 ? 0.872 -1.640 -4.571 1.00 91.69 281 TYR A N 1
ATOM 2093 C CA . TYR A 1 281 ? -0.466 -1.145 -4.869 1.00 91.69 281 TYR A CA 1
ATOM 2094 C C . TYR A 1 281 ? -1.554 -2.082 -4.318 1.00 91.69 281 TYR A C 1
ATOM 2096 O O . TYR A 1 281 ? -2.437 -1.649 -3.583 1.00 91.69 281 TYR A O 1
ATOM 2104 N N . LEU A 1 282 ? -1.482 -3.385 -4.594 1.00 93.50 282 LEU A N 1
ATOM 2105 C CA . LEU A 1 282 ? -2.494 -4.336 -4.117 1.00 93.50 282 LEU A CA 1
ATOM 2106 C C . LEU A 1 282 ? -2.342 -4.661 -2.624 1.00 93.50 282 LEU A C 1
ATOM 2108 O O . LEU A 1 282 ? -3.313 -4.654 -1.868 1.00 93.50 282 LEU A O 1
ATOM 2112 N N . GLY A 1 283 ? -1.121 -4.923 -2.168 1.00 88.31 283 GLY A N 1
ATOM 2113 C CA . GLY A 1 283 ? -0.857 -5.318 -0.792 1.00 88.31 283 GLY A CA 1
ATOM 2114 C C . GLY A 1 283 ? -0.994 -4.157 0.187 1.00 88.31 283 GLY A C 1
ATOM 2115 O O . GLY A 1 283 ? -1.697 -4.267 1.193 1.00 88.31 283 GLY A O 1
ATOM 2116 N N . LEU A 1 284 ? -0.343 -3.029 -0.091 1.00 86.75 284 LEU A N 1
ATOM 2117 C CA . LEU A 1 284 ? -0.232 -1.944 0.881 1.00 86.75 284 LEU A CA 1
ATOM 2118 C C . LEU A 1 284 ? -1.220 -0.793 0.657 1.00 86.75 284 LEU A C 1
ATOM 2120 O O . LEU A 1 284 ? -1.656 -0.212 1.644 1.00 86.75 284 LEU A O 1
ATOM 2124 N N . LEU A 1 285 ? -1.629 -0.469 -0.578 1.00 89.31 285 LEU A N 1
ATOM 2125 C CA . LEU A 1 285 ? -2.659 0.568 -0.791 1.00 89.31 285 LEU A CA 1
ATOM 2126 C C . LEU A 1 285 ? -4.094 0.046 -0.676 1.00 89.31 285 LEU A C 1
ATOM 2128 O O . LEU A 1 285 ? -5.010 0.847 -0.480 1.00 89.31 285 LEU A O 1
ATOM 2132 N N . ILE A 1 286 ? -4.309 -1.267 -0.790 1.00 92.69 286 ILE A N 1
ATOM 2133 C CA . ILE A 1 286 ? -5.644 -1.870 -0.690 1.00 92.69 286 ILE A CA 1
ATOM 2134 C C . ILE A 1 286 ? -5.759 -2.729 0.569 1.00 92.69 286 ILE A C 1
ATOM 2136 O O . ILE A 1 286 ? -6.516 -2.380 1.474 1.00 92.69 286 ILE A O 1
ATOM 2140 N N . CYS A 1 287 ? -5.007 -3.829 0.678 1.00 89.62 287 CYS A N 1
ATOM 2141 C CA . CYS A 1 287 ? -5.209 -4.773 1.782 1.00 89.62 287 CYS A CA 1
ATOM 2142 C C . CYS A 1 287 ? -4.839 -4.186 3.157 1.00 89.62 287 CYS A C 1
ATOM 2144 O O . CYS A 1 287 ? -5.611 -4.335 4.104 1.00 89.62 287 CYS A O 1
ATOM 2146 N N . ALA A 1 288 ? -3.709 -3.483 3.286 1.00 85.75 288 ALA A N 1
ATOM 2147 C CA . ALA A 1 288 ? -3.263 -2.933 4.571 1.00 85.75 288 ALA A CA 1
ATOM 2148 C C . ALA A 1 288 ? -4.245 -1.925 5.218 1.00 85.75 288 ALA A C 1
ATOM 2150 O O . ALA A 1 288 ? -4.612 -2.125 6.378 1.00 85.75 288 ALA A O 1
ATOM 2151 N N . PRO A 1 289 ? -4.739 -0.874 4.537 1.00 87.94 289 PRO A N 1
ATOM 2152 C CA . PRO A 1 289 ? -5.675 0.058 5.163 1.00 87.94 289 PRO A CA 1
ATOM 2153 C C . PRO A 1 289 ? -7.041 -0.579 5.453 1.00 87.94 289 PRO A C 1
ATOM 2155 O O . PRO A 1 289 ? -7.686 -0.220 6.440 1.00 87.94 289 PRO A O 1
ATOM 2158 N N . LEU A 1 290 ? -7.466 -1.568 4.658 1.00 89.56 290 LEU A N 1
ATOM 2159 C CA . LEU A 1 290 ? -8.657 -2.365 4.962 1.00 89.56 290 LEU A CA 1
ATOM 2160 C C . LEU A 1 290 ? -8.465 -3.214 6.226 1.00 89.56 290 LEU A C 1
ATOM 2162 O O . LEU A 1 290 ? -9.382 -3.283 7.045 1.00 89.56 290 LEU A O 1
ATOM 2166 N N . MET A 1 291 ? -7.277 -3.793 6.439 1.00 85.69 291 MET A N 1
ATOM 2167 C CA . MET A 1 291 ? -6.948 -4.478 7.695 1.00 85.69 291 MET A CA 1
ATOM 2168 C C . MET A 1 291 ? -7.030 -3.532 8.890 1.00 85.69 291 MET A C 1
ATOM 2170 O O . MET A 1 291 ? -7.629 -3.901 9.894 1.00 85.69 291 MET A O 1
ATOM 2174 N N . HIS A 1 292 ? -6.468 -2.323 8.794 1.00 83.50 292 HIS A N 1
ATOM 2175 C CA . HIS A 1 292 ? -6.539 -1.337 9.879 1.00 83.50 292 HIS A CA 1
ATOM 2176 C C . HIS A 1 292 ? -7.982 -0.907 10.165 1.00 83.50 292 HIS A C 1
ATOM 2178 O O . HIS A 1 292 ? -8.369 -0.765 11.323 1.00 83.50 292 HIS A O 1
ATOM 2184 N N . ARG A 1 293 ? -8.817 -0.770 9.128 1.00 83.56 293 ARG A N 1
ATOM 2185 C CA . ARG A 1 293 ? -10.248 -0.465 9.276 1.00 83.56 293 ARG A CA 1
ATOM 2186 C C . ARG A 1 293 ? -11.008 -1.573 10.018 1.00 83.56 293 ARG A C 1
ATOM 2188 O O . ARG A 1 293 ? -11.817 -1.269 10.890 1.00 83.56 293 ARG A O 1
ATOM 2195 N N . VAL A 1 294 ? -10.741 -2.843 9.704 1.00 83.94 294 VAL A N 1
ATOM 2196 C CA . VAL A 1 294 ? -11.330 -4.000 10.410 1.00 83.94 294 VAL A CA 1
ATOM 2197 C C . VAL A 1 294 ? -10.762 -4.130 11.830 1.00 83.94 294 VAL A C 1
ATOM 2199 O O . VAL A 1 294 ? -11.517 -4.323 12.783 1.00 83.94 294 VAL A O 1
ATOM 2202 N N . GLY A 1 295 ? -9.448 -3.955 11.991 1.00 77.94 295 GLY A N 1
ATOM 2203 C CA . GLY A 1 295 ? -8.742 -4.009 13.273 1.00 77.94 295 GLY A CA 1
ATOM 2204 C C . GLY A 1 295 ? -9.236 -2.960 14.268 1.00 77.94 295 GLY A C 1
ATOM 2205 O O . GLY A 1 295 ? -9.483 -3.283 15.428 1.00 77.94 295 GLY A O 1
ATOM 2206 N N . ALA A 1 296 ? -9.510 -1.741 13.797 1.00 75.81 296 ALA A N 1
ATOM 2207 C CA . ALA A 1 296 ? -10.077 -0.674 14.618 1.00 75.81 296 ALA A CA 1
ATOM 2208 C C . ALA A 1 296 ? -11.460 -1.026 15.199 1.00 75.81 296 ALA A C 1
ATOM 2210 O O . ALA A 1 296 ? -11.792 -0.560 16.286 1.00 75.81 296 ALA A O 1
ATOM 2211 N N . LYS A 1 297 ? -12.266 -1.852 14.510 1.00 76.44 297 LYS A N 1
ATOM 2212 C CA . LYS A 1 297 ? -13.546 -2.354 15.042 1.00 76.44 297 LYS A CA 1
ATOM 2213 C C . LYS A 1 297 ? -13.352 -3.534 16.001 1.00 76.44 297 LYS A C 1
ATOM 2215 O O . LYS A 1 297 ? -14.145 -3.692 16.923 1.00 76.44 297 LYS A O 1
ATOM 2220 N N . LEU A 1 298 ? -12.327 -4.362 15.792 1.00 71.19 298 LEU A N 1
ATOM 2221 C CA . LEU A 1 298 ? -12.090 -5.552 16.614 1.00 71.19 298 LEU A CA 1
ATOM 2222 C C . LEU A 1 298 ? -11.714 -5.230 18.064 1.00 71.19 298 LEU A C 1
ATOM 2224 O O . LEU A 1 298 ? -11.911 -6.109 18.897 1.00 71.19 298 LEU A O 1
ATOM 2228 N N . GLY A 1 299 ? -11.236 -4.012 18.362 1.00 59.91 299 GLY A N 1
ATOM 2229 C CA . GLY A 1 299 ? -11.202 -3.370 19.690 1.00 59.91 299 GLY A CA 1
ATOM 2230 C C . GLY A 1 299 ? -10.322 -4.010 20.776 1.00 59.91 299 GLY A C 1
ATOM 2231 O O . GLY A 1 299 ? -9.665 -3.298 21.520 1.00 59.91 299 GLY A O 1
ATOM 2232 N N . THR A 1 300 ? -10.278 -5.334 20.861 1.00 48.09 300 THR A N 1
ATOM 2233 C CA . THR A 1 300 ? -9.581 -6.172 21.849 1.00 48.09 300 THR A CA 1
ATOM 2234 C C . THR A 1 300 ? -9.422 -7.632 21.368 1.00 48.09 300 THR A C 1
ATOM 2236 O O . THR A 1 300 ? -8.777 -8.426 22.047 1.00 48.09 300 THR A O 1
ATOM 2239 N N . HIS A 1 301 ? -9.976 -8.009 20.202 1.00 43.16 301 HIS A N 1
ATOM 2240 C CA . HIS A 1 301 ? -10.102 -9.411 19.759 1.00 43.16 301 HIS A CA 1
ATOM 2241 C C . HIS A 1 301 ? -9.311 -9.800 18.504 1.00 43.16 301 HIS A C 1
ATOM 2243 O O . HIS A 1 301 ? -9.405 -10.945 18.063 1.00 43.16 301 HIS A O 1
ATOM 2249 N N . ALA A 1 302 ? -8.503 -8.907 17.929 1.00 45.53 302 ALA A N 1
ATOM 2250 C CA . ALA A 1 302 ? -7.532 -9.341 16.930 1.00 45.53 302 ALA A CA 1
ATOM 2251 C C . ALA A 1 302 ? -6.504 -10.216 17.657 1.00 45.53 302 ALA A C 1
ATOM 2253 O O . ALA A 1 302 ? -5.650 -9.691 18.366 1.00 45.53 302 ALA A O 1
ATOM 2254 N N . THR A 1 303 ? -6.666 -11.540 17.551 1.00 43.91 303 THR A N 1
ATOM 2255 C CA . THR A 1 303 ? -5.835 -12.571 18.187 1.00 43.91 303 THR A CA 1
ATOM 2256 C C . THR A 1 303 ? -4.397 -12.077 18.338 1.00 43.91 303 THR A C 1
ATOM 2258 O O . THR A 1 303 ? -3.730 -11.901 17.307 1.00 43.91 303 THR A O 1
ATOM 2261 N N . PRO A 1 304 ? -3.900 -11.817 19.566 1.00 47.81 304 PRO A N 1
ATOM 2262 C CA . PRO A 1 304 ? -2.486 -11.551 19.733 1.00 47.81 304 PRO A CA 1
ATOM 2263 C C . PRO A 1 304 ? -1.752 -12.762 19.153 1.00 47.81 304 PRO A C 1
ATOM 2265 O O . PRO A 1 304 ? -2.210 -13.899 19.331 1.00 47.81 304 PRO A O 1
ATOM 2268 N N . PRO A 1 305 ? -0.655 -12.560 18.409 1.00 48.59 305 PRO A N 1
ATOM 2269 C CA . PRO A 1 305 ? 0.095 -13.694 17.906 1.00 48.59 305 PRO A CA 1
ATOM 2270 C C . PRO A 1 305 ? 0.509 -14.553 19.117 1.00 48.59 305 PRO A C 1
ATOM 2272 O O . PRO A 1 305 ? 0.697 -13.990 20.204 1.00 48.59 305 PRO A O 1
ATOM 2275 N N . PRO A 1 306 ? 0.571 -15.894 18.971 1.00 41.09 306 PRO A N 1
ATOM 2276 C CA . PRO A 1 306 ? 0.660 -16.836 20.092 1.00 41.09 306 PRO A CA 1
ATOM 2277 C C . PRO A 1 306 ? 1.673 -16.332 21.113 1.00 41.09 306 PRO A C 1
ATOM 2279 O O . PRO A 1 306 ? 2.732 -15.885 20.694 1.00 41.09 306 PRO A O 1
ATOM 2282 N N . ALA A 1 307 ? 1.340 -16.343 22.409 1.00 44.78 307 ALA A N 1
ATOM 2283 C CA . ALA A 1 307 ? 1.931 -15.519 23.481 1.00 44.78 307 ALA A CA 1
ATOM 2284 C C . ALA A 1 307 ? 3.462 -15.280 23.449 1.00 44.78 307 ALA A C 1
ATOM 2286 O O . ALA A 1 307 ? 3.928 -14.239 23.916 1.00 44.78 307 ALA A O 1
ATOM 2287 N N . LEU A 1 308 ? 4.241 -16.197 22.872 1.00 44.72 308 LEU A N 1
ATOM 2288 C CA . LEU A 1 308 ? 5.663 -16.036 22.553 1.00 44.72 308 LEU A CA 1
ATOM 2289 C C . LEU A 1 308 ? 5.967 -14.905 21.548 1.00 44.72 308 LEU A C 1
ATOM 2291 O O . LEU A 1 308 ? 6.908 -14.147 21.753 1.00 44.72 308 LEU A O 1
ATOM 2295 N N . VAL A 1 309 ? 5.164 -14.737 20.499 1.00 42.81 309 VAL A N 1
ATOM 2296 C CA . VAL A 1 309 ? 5.310 -13.691 19.474 1.00 42.81 309 VAL A CA 1
ATOM 2297 C C . VAL A 1 309 ? 4.850 -12.331 19.996 1.00 42.81 309 VAL A C 1
ATOM 2299 O O . VAL A 1 309 ? 5.486 -11.328 19.696 1.00 42.81 309 VAL A O 1
ATOM 2302 N N . HIS A 1 310 ? 3.796 -12.275 20.819 1.00 45.97 310 HIS A N 1
ATOM 2303 C CA . HIS A 1 310 ? 3.424 -11.040 21.521 1.00 45.97 310 HIS A CA 1
ATOM 2304 C C . HIS A 1 310 ? 4.561 -10.580 22.456 1.00 45.97 310 HIS A C 1
ATOM 2306 O O . HIS A 1 310 ? 4.882 -9.393 22.484 1.00 45.97 310 HIS A O 1
ATOM 2312 N N . ARG A 1 311 ? 5.237 -11.525 23.136 1.00 34.91 311 ARG A N 1
ATOM 2313 C CA . ARG A 1 311 ? 6.429 -11.245 23.951 1.00 34.91 311 ARG A CA 1
ATOM 2314 C C . ARG A 1 311 ? 7.574 -10.735 23.085 1.00 34.91 311 ARG A C 1
ATOM 2316 O O . ARG A 1 311 ? 8.156 -9.718 23.427 1.00 34.91 311 ARG A O 1
ATOM 2323 N N . TRP A 1 312 ? 7.837 -11.387 21.952 1.00 43.62 312 TRP A N 1
ATOM 2324 C CA . TRP A 1 312 ? 8.874 -10.980 21.002 1.00 43.62 312 TRP A CA 1
ATOM 2325 C C . TRP A 1 312 ? 8.611 -9.591 20.392 1.00 43.62 312 TRP A C 1
ATOM 2327 O O . TRP A 1 312 ? 9.536 -8.799 20.269 1.00 43.62 312 TRP A O 1
ATOM 2337 N N . LEU A 1 313 ? 7.356 -9.248 20.075 1.00 43.12 313 LEU A N 1
ATOM 2338 C CA . LEU A 1 313 ? 6.960 -7.931 19.551 1.00 43.12 313 LEU A CA 1
ATOM 2339 C C . LEU A 1 313 ? 6.989 -6.824 20.608 1.00 43.12 313 LEU A C 1
ATOM 2341 O O . LEU A 1 313 ? 7.277 -5.682 20.268 1.00 43.12 313 LEU A O 1
ATOM 2345 N N . GLN A 1 314 ? 6.715 -7.136 21.875 1.00 45.81 314 GLN A N 1
ATOM 2346 C CA . GLN A 1 314 ? 6.857 -6.175 22.972 1.00 45.81 314 GLN A CA 1
ATOM 2347 C C . GLN A 1 314 ? 8.324 -5.941 23.344 1.00 45.81 314 GLN A C 1
ATOM 2349 O O . GLN A 1 314 ? 8.701 -4.805 23.616 1.00 45.81 314 GLN A O 1
ATOM 2354 N N . THR A 1 315 ? 9.174 -6.973 23.297 1.00 43.22 315 THR A N 1
ATOM 2355 C CA . THR A 1 315 ? 10.624 -6.807 23.487 1.00 43.22 315 THR A CA 1
ATOM 2356 C C . THR A 1 315 ? 11.304 -6.160 22.276 1.00 43.22 315 THR A C 1
ATOM 2358 O O . THR A 1 315 ? 12.268 -5.424 22.455 1.00 43.22 315 THR A O 1
ATOM 2361 N N . ASN A 1 316 ? 10.775 -6.362 21.060 1.00 40.00 316 ASN A N 1
ATOM 2362 C CA . ASN A 1 316 ? 11.332 -5.843 19.802 1.00 40.00 316 ASN A CA 1
ATOM 2363 C C . ASN A 1 316 ? 10.431 -4.792 19.129 1.00 40.00 316 ASN A C 1
ATOM 2365 O O . ASN A 1 316 ? 10.421 -4.698 17.902 1.00 40.00 316 ASN A O 1
ATOM 2369 N N . GLY A 1 317 ? 9.677 -3.988 19.891 1.00 40.41 317 GLY A N 1
ATOM 2370 C CA . GLY A 1 317 ? 8.716 -2.991 19.373 1.00 40.41 317 GLY A CA 1
ATOM 2371 C C . GLY A 1 317 ? 9.311 -1.903 18.464 1.00 40.41 317 GLY A C 1
ATOM 2372 O O . GLY A 1 317 ? 8.586 -1.104 17.879 1.00 40.41 317 GLY A O 1
ATOM 2373 N N . THR A 1 318 ? 10.630 -1.891 18.304 1.00 43.94 318 THR A N 1
ATOM 2374 C CA . THR A 1 318 ? 11.364 -1.090 17.328 1.00 43.94 318 THR A CA 1
ATOM 2375 C C . THR A 1 318 ? 11.447 -1.754 15.948 1.00 43.94 318 THR A C 1
ATOM 2377 O O . THR A 1 318 ? 11.532 -1.045 14.955 1.00 43.94 318 THR A O 1
ATOM 2380 N N . MET A 1 319 ? 11.368 -3.084 15.825 1.00 37.12 319 MET A N 1
ATOM 2381 C CA . MET A 1 319 ? 11.757 -3.789 14.595 1.00 37.12 319 MET A CA 1
ATOM 2382 C C . MET A 1 319 ? 10.697 -3.841 13.488 1.00 37.12 319 MET A C 1
ATOM 2384 O O . MET A 1 319 ? 11.059 -3.910 12.321 1.00 37.12 319 MET A O 1
ATOM 2388 N N . ALA A 1 320 ? 9.400 -3.783 13.798 1.00 40.84 320 ALA A N 1
ATOM 2389 C CA . ALA A 1 320 ? 8.351 -3.862 12.772 1.00 40.84 320 ALA A CA 1
ATOM 2390 C C . ALA A 1 320 ? 8.369 -2.683 11.776 1.00 40.84 320 ALA A C 1
ATOM 2392 O O . ALA A 1 320 ? 8.385 -2.944 10.572 1.00 40.84 320 ALA A O 1
ATOM 2393 N N . PRO A 1 321 ? 8.433 -1.407 12.218 1.00 43.06 321 PRO A N 1
ATOM 2394 C CA . PRO A 1 321 ? 8.667 -0.316 11.288 1.00 43.06 321 PRO A CA 1
ATOM 2395 C C . PRO A 1 321 ? 10.058 -0.424 10.676 1.00 43.06 321 PRO A C 1
ATOM 2397 O O . PRO A 1 321 ? 10.128 -0.343 9.458 1.00 43.06 321 PRO A O 1
ATOM 2400 N N . ILE A 1 322 ? 11.104 -0.736 11.460 1.00 42.03 322 ILE A N 1
ATOM 2401 C CA . ILE A 1 322 ? 12.487 -0.875 10.974 1.00 42.03 322 ILE A CA 1
ATOM 2402 C C . ILE A 1 322 ? 12.607 -1.884 9.838 1.00 42.03 322 ILE A C 1
ATOM 2404 O O . ILE A 1 322 ? 13.401 -1.615 8.963 1.00 42.03 322 ILE A O 1
ATOM 2408 N N . VAL A 1 323 ? 11.843 -2.980 9.773 1.00 45.00 323 VAL A N 1
ATOM 2409 C CA . VAL A 1 323 ? 11.914 -3.924 8.638 1.00 45.00 323 VAL A CA 1
ATOM 2410 C C . VAL A 1 323 ? 11.358 -3.300 7.356 1.00 45.00 323 VAL A C 1
ATOM 2412 O O . VAL A 1 323 ? 11.976 -3.402 6.299 1.00 45.00 323 VAL A O 1
ATOM 2415 N N . THR A 1 324 ? 10.233 -2.585 7.435 1.00 46.41 324 THR A N 1
ATOM 2416 C CA . THR A 1 324 ? 9.712 -1.793 6.306 1.00 46.41 324 THR A CA 1
ATOM 2417 C C . THR A 1 324 ? 10.629 -0.622 5.948 1.00 46.41 324 THR A C 1
ATOM 2419 O O . THR A 1 324 ? 10.883 -0.396 4.767 1.00 46.41 324 THR A O 1
ATOM 2422 N N . THR A 1 325 ? 11.193 0.082 6.936 1.00 42.34 325 THR A N 1
ATOM 2423 C CA . THR A 1 325 ? 12.151 1.172 6.707 1.00 42.34 325 THR A CA 1
ATOM 2424 C C . THR A 1 325 ? 13.491 0.647 6.203 1.00 42.34 325 THR A C 1
ATOM 2426 O O . THR A 1 325 ? 14.117 1.311 5.394 1.00 42.34 325 THR A O 1
ATOM 2429 N N . SER A 1 326 ? 13.929 -0.547 6.610 1.00 39.12 326 SER A N 1
ATOM 2430 C CA . SER A 1 326 ? 15.160 -1.204 6.156 1.00 39.12 326 SER A CA 1
ATOM 2431 C C . SER A 1 326 ? 14.981 -1.839 4.788 1.00 39.12 326 SER A C 1
ATOM 2433 O O . SER A 1 326 ? 15.943 -1.911 4.038 1.00 39.12 326 SER A O 1
ATOM 2435 N N . MET A 1 327 ? 13.763 -2.257 4.425 1.00 45.06 327 MET A N 1
ATOM 2436 C CA . MET A 1 327 ? 13.431 -2.602 3.043 1.00 45.06 327 MET A CA 1
ATOM 2437 C C . MET A 1 327 ? 13.461 -1.357 2.157 1.00 45.06 327 MET A C 1
ATOM 2439 O O . MET A 1 327 ? 14.038 -1.415 1.081 1.00 45.06 327 MET A O 1
ATOM 2443 N N . GLN A 1 328 ? 12.929 -0.219 2.616 1.00 46.16 328 GLN A N 1
ATOM 2444 C CA . GLN A 1 328 ? 13.016 1.053 1.888 1.00 46.16 328 GLN A CA 1
ATOM 2445 C C . GLN A 1 328 ? 14.459 1.578 1.794 1.00 46.16 328 GLN A C 1
ATOM 2447 O O . GLN A 1 328 ? 14.891 1.960 0.713 1.00 46.16 328 GLN A O 1
ATOM 2452 N N . LEU A 1 329 ? 15.241 1.534 2.879 1.00 43.50 329 LEU A N 1
ATOM 2453 C CA . LEU A 1 329 ? 16.662 1.902 2.873 1.00 43.50 329 LEU A CA 1
ATOM 2454 C C . LEU A 1 329 ? 17.493 0.933 2.030 1.00 43.50 329 LEU A C 1
ATOM 2456 O O . LEU A 1 329 ? 18.377 1.366 1.302 1.00 43.50 329 LEU A O 1
ATOM 2460 N N . GLY A 1 330 ? 17.200 -0.366 2.114 1.00 46.22 330 GLY A N 1
ATOM 2461 C CA . GLY A 1 330 ? 17.819 -1.402 1.295 1.00 46.22 330 GLY A CA 1
ATOM 2462 C C . GLY A 1 330 ? 17.520 -1.195 -0.184 1.00 46.22 330 GLY A C 1
ATOM 2463 O O . GLY A 1 330 ? 18.415 -1.351 -1.005 1.00 46.22 330 GLY A O 1
ATOM 2464 N N . PHE A 1 331 ? 16.305 -0.751 -0.514 1.00 52.94 331 PHE A N 1
ATOM 2465 C CA . PHE A 1 331 ? 15.926 -0.368 -1.868 1.00 52.94 331 PHE A CA 1
ATOM 2466 C C . PHE A 1 331 ? 16.712 0.851 -2.353 1.00 52.94 331 PHE A C 1
ATOM 2468 O O . PHE A 1 331 ? 17.324 0.786 -3.413 1.00 52.94 331 PHE A O 1
ATOM 2475 N N . VAL A 1 332 ? 16.774 1.915 -1.541 1.00 51.19 332 VAL A N 1
ATOM 2476 C CA . VAL A 1 332 ? 17.541 3.136 -1.835 1.00 51.19 332 VAL A CA 1
ATOM 2477 C C . VAL A 1 332 ? 19.028 2.814 -2.036 1.00 51.19 332 VAL A C 1
ATOM 2479 O O . VAL A 1 332 ? 19.613 3.226 -3.037 1.00 51.19 332 VAL A O 1
ATOM 2482 N N . LEU A 1 333 ? 19.629 2.016 -1.149 1.00 45.16 333 LEU A N 1
ATOM 2483 C CA . LEU A 1 333 ? 21.028 1.583 -1.241 1.00 45.16 333 LEU A CA 1
ATOM 2484 C C . LEU A 1 333 ? 21.297 0.701 -2.468 1.00 45.16 333 LEU A C 1
ATOM 2486 O O . LEU A 1 333 ? 22.314 0.898 -3.129 1.00 45.16 333 LEU A O 1
ATOM 2490 N N . LEU A 1 334 ? 20.391 -0.218 -2.818 1.00 48.75 334 LEU A N 1
ATOM 2491 C CA . LEU A 1 334 ? 20.491 -1.022 -4.043 1.00 48.75 334 LEU A CA 1
ATOM 2492 C C . LEU A 1 334 ? 20.386 -0.163 -5.305 1.00 48.75 334 LEU A C 1
ATOM 2494 O O . LEU A 1 334 ? 21.129 -0.403 -6.252 1.00 48.75 334 LEU A O 1
ATOM 2498 N N . SER A 1 335 ? 19.535 0.868 -5.315 1.00 49.50 335 SER A N 1
ATOM 2499 C CA . SER A 1 335 ? 19.496 1.832 -6.421 1.00 49.50 335 SER A CA 1
ATOM 2500 C C . SER A 1 335 ? 20.787 2.651 -6.535 1.00 49.50 335 SER A C 1
ATOM 2502 O O . SER A 1 335 ? 21.261 2.851 -7.648 1.00 49.50 335 SER A O 1
ATOM 2504 N N . PHE A 1 336 ? 21.428 3.043 -5.426 1.00 44.78 336 PHE A N 1
ATOM 2505 C CA . PHE A 1 336 ? 22.752 3.686 -5.467 1.00 44.78 336 PHE A CA 1
ATOM 2506 C C . PHE A 1 336 ? 23.850 2.745 -5.992 1.00 44.78 336 PHE A C 1
ATOM 2508 O O . PHE A 1 336 ? 24.704 3.170 -6.768 1.00 44.78 336 PHE A O 1
ATOM 2515 N N . LEU A 1 337 ? 23.804 1.461 -5.626 1.00 43.22 337 LEU A N 1
ATOM 2516 C CA . LEU A 1 337 ? 24.753 0.446 -6.097 1.00 43.22 337 LEU A CA 1
ATOM 2517 C C . LEU A 1 337 ? 24.573 0.140 -7.593 1.00 43.22 337 LEU A C 1
ATOM 2519 O O . LEU A 1 337 ? 25.561 0.041 -8.318 1.00 43.22 337 LEU A O 1
ATOM 2523 N N . ALA A 1 338 ? 23.327 0.075 -8.070 1.00 41.28 338 ALA A N 1
ATOM 2524 C CA . ALA A 1 338 ? 23.009 -0.091 -9.487 1.00 41.28 338 ALA A CA 1
ATOM 2525 C C . ALA A 1 338 ? 23.444 1.120 -10.334 1.00 41.28 338 ALA A C 1
ATOM 2527 O O . ALA A 1 338 ? 23.891 0.937 -11.461 1.00 41.28 338 ALA A O 1
ATOM 2528 N N . ILE A 1 339 ? 23.379 2.339 -9.784 1.00 44.28 339 ILE A N 1
ATOM 2529 C CA . ILE A 1 339 ? 23.876 3.562 -10.437 1.00 44.28 339 ILE A CA 1
ATOM 2530 C C . ILE A 1 339 ? 25.414 3.588 -10.477 1.00 44.28 339 ILE A C 1
ATOM 2532 O O . ILE A 1 339 ? 25.984 4.003 -11.478 1.00 44.28 339 ILE A O 1
ATOM 2536 N N . SER A 1 340 ? 26.099 3.091 -9.439 1.00 37.28 340 SER A N 1
ATOM 2537 C CA . SER A 1 340 ? 27.574 3.022 -9.407 1.00 37.28 340 SER A CA 1
ATOM 2538 C C . SER A 1 340 ? 28.192 1.966 -10.336 1.00 37.28 340 SER A C 1
ATOM 2540 O O . SER A 1 340 ? 29.404 1.957 -10.530 1.00 37.28 340 SER A O 1
ATOM 2542 N N . ALA A 1 341 ? 27.370 1.066 -10.884 1.00 35.41 341 ALA A N 1
ATOM 2543 C CA . ALA A 1 341 ? 27.791 -0.008 -11.782 1.00 35.41 341 ALA A CA 1
ATOM 2544 C C . ALA A 1 341 ? 27.624 0.340 -13.275 1.00 35.41 341 ALA A C 1
ATOM 2546 O O . ALA A 1 341 ? 27.958 -0.482 -14.129 1.00 35.41 341 ALA A O 1
ATOM 2547 N N . VAL A 1 342 ? 27.114 1.534 -13.597 1.00 35.56 342 VAL A N 1
ATOM 2548 C CA . VAL A 1 342 ? 27.091 2.063 -14.966 1.00 35.56 342 VAL A CA 1
ATOM 2549 C C . VAL A 1 342 ? 28.381 2.876 -15.168 1.00 35.56 342 VAL A C 1
ATOM 2551 O O . VAL A 1 342 ? 28.592 3.815 -14.400 1.00 35.56 342 VAL A O 1
ATOM 2554 N N . PRO A 1 343 ? 29.270 2.488 -16.104 1.00 40.84 343 PRO A N 1
ATOM 2555 C CA . PRO A 1 343 ? 30.544 3.170 -16.338 1.00 40.84 343 PRO A CA 1
ATOM 2556 C C . PRO A 1 343 ? 30.395 4.584 -16.908 1.00 40.84 343 PRO A C 1
ATOM 2558 O O . PRO A 1 343 ? 29.393 4.842 -17.618 1.00 40.84 343 PRO A O 1
#

Radius of gyration: 21.06 Å; Cα contacts (8 Å, |Δi|>4): 453; chains: 1; bounding box: 54×49×60 Å

Foldseek 3Di:
DVLVVVLCVVVVVVVVVCVPPPDNLLVDPLLCLQQVLLLVLLLCLLLNPQLQVVLQVCLVVLDADEQLSLQLSLLSLVLSLLSLQLSLLLQLLLLVLLLLVCVVPPVCNVVSVSSNVSSNVRSCCCNPSPSVSSSVSHHHDDDDPDDDPDRDDDDLVSSVVSNVVSVVSNVVSSVVSVCVVLLDDPLLCCQLCVFLVVVLCVVQVCLQVLLLVCLSVVVVDDLVNLLSSLVSLQSSLVSNQVSLVVQLVQLVVQLVVQVVPPVRNSVSNSSNSSNVSRSSCRNRSPSSSSSSSSSSVNSPPNPQPPVVVNVVCVVPVVVPVVVSVVVVVVVVVVVVVVVVPPD

Secondary structure (DSSP, 8-state):
-HHHHHHHHHHHHHHHHHHHSSSTTSS-HHHIIIIIHHHHHHHIIIIIHHHHHHHHHHHHHT--B-HHHHHHHHHHHHHHHHHHHHHHHHHHHHHHHHHHHTTT-HHHHHHHHHHHHHHHHHHHIIIIIIIHHHHTTPPBPP-----PPPPPPPPHHHHHHHHHHHHHHHHHHHHHTT-GGGG--HHHHIIIIIIIIHHHHHHSTTHHHHHHHHHH-GGG--HHHHHHHHHHHHHHHHHHHHHHHHHHHHHHHHHHHTTT-GGGHHHHHHHHHHHHHHHIIIIIIIIHHHHHHHHHHHTT-S--STHHHHHHHHHTTTHHHHHHHHHHHHHHHHHHHHHHT--

Solvent-accessible surface area (backbone atoms only — not comparable to full-atom values): 17376 Å² total; per-residue (Å²): 110,70,71,59,50,52,49,50,50,53,53,45,52,50,54,49,55,64,68,67,47,93,56,74,71,77,73,41,68,66,32,45,49,38,24,54,51,23,30,54,27,32,39,35,15,53,58,16,55,61,46,48,51,50,33,55,54,51,34,72,65,62,54,75,33,48,55,56,55,45,46,28,33,36,34,48,44,49,33,43,28,51,38,28,46,41,28,4,53,50,30,20,49,53,15,50,58,47,27,65,76,27,72,91,38,78,87,54,26,58,60,22,48,42,32,24,53,42,12,40,48,51,15,47,45,51,22,55,67,56,39,44,57,42,55,70,42,67,45,71,43,78,96,64,96,65,82,62,79,76,77,70,78,59,60,57,68,60,23,47,55,26,35,52,48,15,54,48,41,46,49,47,49,39,51,74,64,74,42,53,71,79,74,64,50,71,68,27,45,47,44,29,49,53,46,15,51,44,53,42,41,71,76,30,72,66,50,53,64,51,22,54,52,35,43,62,43,53,90,82,53,55,72,70,58,46,47,52,24,36,52,52,30,49,52,39,19,53,38,16,44,50,32,7,52,51,32,27,54,52,12,50,50,42,30,68,76,29,72,90,40,73,87,50,33,59,64,19,46,47,33,14,54,47,6,40,48,54,10,46,46,52,11,45,71,44,25,45,37,41,31,31,41,37,50,35,71,43,52,86,61,70,74,72,52,65,73,68,51,45,49,49,46,66,77,41,68,67,48,68,61,44,52,58,50,45,51,52,48,48,48,54,52,48,53,54,52,60,58,71,70,57,133

pLDDT: mean 74.19, std 16.95, range [34.91, 94.5]

Nearest PDB structures (foldseek):
  8brd-assembly1_B  TM=6.950E-01  e=3.844E-02  Vibrio alginolyticus
  8ucs-assembly1_C  TM=6.774E-01  e=2.039E-01  Clostridium sporogenes
  8zyv-assembly1_E  TM=4.425E-01  e=1.303E-01  Vibrio alginolyticus
  6ykm-assembly1_D  TM=5.754E-01  e=2.993E+00  Campylobacter jejuni subsp. jejuni 81-176

Mean predicted aligned error: 11.61 Å

Sequence (343 aa):
MIRILFFLATAGIFAFVMTTASHVALLDTASILSVVIPCLFLAAGYLGLGSLAAAIVAAGKSEAIPPGVALQHRETLQGLRSLLCTCGAVGSIIGMVQMLNHLSDFNTFHVALALVITTGLYALILSELLVAPMINSFQVLDPDPGEGTPVKSTKPVLSLLLVLGGFLFLGLVMWLGRAWAAFLDTTAFILVFGGGLGCWLTQYRSGVFRAFRLAWNPAAGETQDMTEAYQVLRTGRDLFLMTGGVGFFMGTMGVFQNLNDPSKIGPSMAIALLSLFYSLYLGLLICAPLMHRVGAKLGTHATPPPALVHRWLQTNGTMAPIVTTSMQLGFVLLSFLAISAVP